Protein AF-0000000084946081 (afdb_homodimer)

Sequence (330 aa):
MIQCYYGNGKGKTTAAVGQALRMAGADKKVLFLQFLKDGDSSEIKMLKKCGIKVLYAKMPQMFIDMHDPEMIKLVSRLEDELFEQIDESYEGIVLDEILDAIALNLLNEGKVYDCLVSLKETHEVILTGRQPSHKLKPILDYSSEIKKHKHPYDKGIKARKGIEFMIQCYYGNGKGKTTAAVGQALRMAGADKKVLFLQFLKDGDSSEIKMLKKCGIKVLYAKMPQMFIDMHDPEMIKLVSRLEDELFEQIDESYEGIVLDEILDAIALNLLNEGKVYDCLVSLKETHEVILTGRQPSHKLKPILDYSSEIKKHKHPYDKGIKARKGIEF

Nearest PDB structures (foldseek):
  4hut-assembly1_B  TM=8.932E-01  e=1.436E-11  Salmonella enterica subsp. enterica serovar Typhimurium str. LT2
  1g64-assembly1_B  TM=8.951E-01  e=5.759E-10  Salmonella enterica subsp. enterica serovar Typhimurium
  1g5r-assembly1_A  TM=8.608E-01  e=3.994E-09  Salmonella enterica subsp. enterica serovar Typhimurium
  1l8q-assembly1_A  TM=3.821E-01  e=1.317E-02  Aquifex aeolicus
  6pdy-assembly1_A  TM=2.947E-01  e=1.095E-01  Thermochaetoides thermophila

InterPro domains:
  IPR003724 ATP:cob(I)alamin adenosyltransferase CobA/CobO/BtuR [PF02572] (1-165)
  IPR003724 ATP:cob(I)alamin adenosyltransferase CobA/CobO/BtuR [PIRSF015617] (1-165)
  IPR003724 ATP:cob(I)alamin adenosyltransferase CobA/CobO/BtuR [PTHR46638] (1-165)
  IPR027417 P-loop containing nucleoside triphosphate hydrolase [G3DSA:3.40.50.300] (1-165)
  IPR027417 P-loop containing nucleoside triphosphate hydrolase [SSF52540] (2-165)

pLDDT: mean 94.48, std 6.79, range [65.0, 98.94]

Organism: NCBI:txid445974

Foldseek 3Di:
DEAEEAADAPDQVVVLLVVQLVCLVVVFAEEAEAALDQQPAPCNVVCVVSVYHYDYFHQPDNDQDLVDPVSLVVSLVRRVVSVVPDDLVGQHYEYEQVQVCVVSVSYPPVVVLVVCVVNVVRHYYYYYHHDHDPSNVVVHPHYHYDYDDDDCVVVVDDDDHPPND/DEAEEAADAPDQVVVLLVVQLVCLVVVFAEEAEAALDQQPAPCNVVCVVSVYHYDYFHQPDNDQDLVDPVSLVVSLVRRVVSVVPDDLVGQHYEYEQVQVCVVSVSYPPVVVLVVCVVNVVRHYYYYYHHDHDPSNVVVHPHYHYDYDDDDCVVVVDDDDHPPND

Radius of gyration: 19.75 Å; Cα contacts (8 Å, |Δi|>4): 754; chains: 2; bounding box: 44×60×42 Å

Solvent-accessible surface area (backbone atoms only — not comparable to full-atom values): 16936 Å² total; per-residue (Å²): 58,28,36,35,30,24,36,80,17,75,46,35,68,24,18,52,46,18,43,48,38,14,22,34,43,57,70,39,47,35,38,38,37,38,46,100,39,66,73,78,43,21,34,51,65,45,40,44,72,62,67,31,48,75,48,58,39,84,55,93,54,94,69,82,54,87,84,35,68,68,52,45,52,52,51,20,51,45,50,45,56,52,59,68,60,70,56,83,89,32,44,31,40,35,35,35,32,45,34,44,38,35,73,70,65,37,35,63,58,68,63,52,49,54,51,48,64,63,40,33,77,80,25,43,34,37,38,17,27,51,56,78,49,83,81,51,55,77,71,46,38,29,32,17,38,21,38,60,77,39,48,51,59,82,75,69,52,74,87,42,84,22,73,73,50,57,28,36,35,30,26,35,80,18,75,46,34,66,24,18,52,46,17,43,48,39,14,22,36,44,54,72,38,47,36,38,38,36,38,46,100,38,66,73,77,43,22,34,52,66,43,40,44,73,63,67,31,49,75,46,58,37,86,55,93,53,94,69,81,56,85,84,36,67,67,53,44,52,51,52,20,49,44,50,46,54,51,59,67,62,70,57,84,88,32,43,31,40,36,36,36,32,44,34,45,36,35,75,72,64,36,36,63,57,68,62,51,49,56,49,47,64,62,41,35,76,80,22,43,34,38,38,16,28,52,58,76,49,84,81,52,53,77,70,46,39,29,32,18,39,23,38,58,78,40,49,52,57,81,76,69,52,73,86,42,83,23,73,74,50

Secondary structure (DSSP, 8-state):
-EEEEEESSTTHHHHHHHHHHHHHHTT--EEEEETT--S--THHHHHHHTT-EEEE---SSSS--TT-HHHHHHHHHHHHHHHTT--TT-SEEEEETHHHHHHTTSS-HHHHHHHHHHHTTTSEEEEEES---TTTGGG-SEEEEEEEEE-GGGGTPPP-TTTT-/-EEEEEESSTTHHHHHHHHHHHHHHTT--EEEEETT--S--THHHHHHHTT-EEEE---SSSS--TT-HHHHHHHHHHHHHHHTT--TT-SEEEEETHHHHHHTTSS-HHHHHHHHHHHTTTSEEEEEES---TTTGGG-SEEEEEEEEE-GGGGTPPP-TTTT-

Structure (mmCIF, N/CA/C/O backbone):
data_AF-0000000084946081-model_v1
#
loop_
_entity.id
_entity.type
_entity.pdbx_description
1 polymer 'Putative cob(I)yrinic acid a,c-diamide adenosyltransferase'
#
loop_
_atom_site.group_PDB
_atom_site.id
_atom_site.type_symbol
_atom_site.label_atom_id
_atom_site.label_alt_id
_atom_site.label_comp_id
_atom_site.label_asym_id
_atom_site.label_entity_id
_atom_site.label_seq_id
_atom_site.pdbx_PDB_ins_code
_atom_site.Cartn_x
_atom_site.Cartn_y
_atom_site.Cartn_z
_atom_site.occupancy
_atom_site.B_iso_or_equiv
_atom_site.auth_seq_id
_atom_site.auth_comp_id
_atom_site.auth_asym_id
_atom_site.auth_atom_id
_atom_site.pdbx_PDB_model_num
ATOM 1 N N . MET A 1 1 ? -14.297 8.336 7.145 1 96.5 1 MET A N 1
ATOM 2 C CA . MET A 1 1 ? -13.555 7.434 8.023 1 96.5 1 MET A CA 1
ATOM 3 C C . MET A 1 1 ? -12.055 7.688 7.918 1 96.5 1 MET A C 1
ATOM 5 O O . MET A 1 1 ? -11.586 8.305 6.961 1 96.5 1 MET A O 1
ATOM 9 N N . ILE A 1 2 ? -11.375 7.246 8.953 1 98.19 2 ILE A N 1
ATOM 10 C CA . ILE A 1 2 ? -9.938 7.465 8.984 1 98.19 2 ILE A CA 1
ATOM 11 C C . ILE A 1 2 ? -9.211 6.121 8.953 1 98.19 2 ILE A C 1
ATOM 13 O O . ILE A 1 2 ? -9.438 5.262 9.812 1 98.19 2 ILE A O 1
ATOM 17 N N . GLN A 1 3 ? -8.398 5.973 7.934 1 98.19 3 GLN A N 1
ATOM 18 C CA . GLN A 1 3 ? -7.48 4.84 7.828 1 98.19 3 GLN A CA 1
ATOM 19 C C . GLN A 1 3 ? -6.055 5.246 8.195 1 98.19 3 GLN A C 1
ATOM 21 O O . GLN A 1 3 ? -5.602 6.332 7.816 1 98.19 3 GLN A O 1
ATOM 26 N N . CYS A 1 4 ? -5.41 4.367 8.898 1 98.69 4 CYS A N 1
ATOM 27 C CA . CYS A 1 4 ? -4.043 4.676 9.297 1 9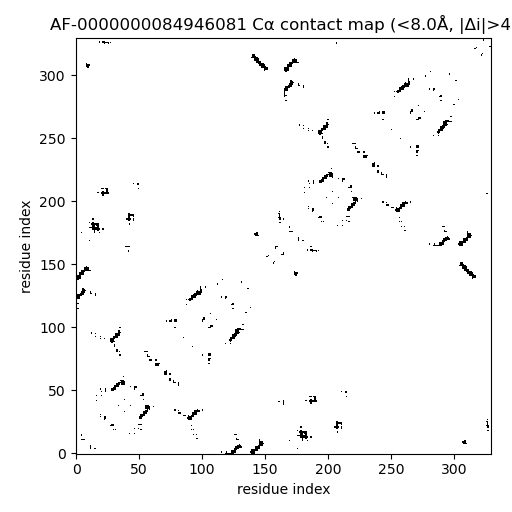8.69 4 CYS A CA 1
ATOM 28 C C . CYS A 1 4 ? -3.113 3.498 9.031 1 98.69 4 CYS A C 1
ATOM 30 O O . CYS A 1 4 ? -3.357 2.389 9.508 1 98.69 4 CYS A O 1
ATOM 32 N N . TYR A 1 5 ? -2.084 3.711 8.242 1 98.69 5 TYR A N 1
ATOM 33 C CA . TYR A 1 5 ? -0.979 2.785 8.031 1 98.69 5 TYR A CA 1
ATOM 34 C C . TYR A 1 5 ? 0.275 3.254 8.758 1 98.69 5 TYR A C 1
ATOM 36 O O . TYR A 1 5 ? 0.852 4.289 8.414 1 98.69 5 TYR A O 1
ATOM 44 N N . TYR A 1 6 ? 0.67 2.484 9.734 1 98.56 6 TYR A N 1
ATOM 45 C CA . TYR A 1 6 ? 1.777 2.945 10.562 1 98.56 6 TYR A CA 1
ATOM 46 C C . TYR A 1 6 ? 2.699 1.79 10.938 1 98.56 6 TYR A C 1
ATOM 48 O O . TYR A 1 6 ? 2.387 0.627 10.664 1 98.56 6 TYR A O 1
ATOM 56 N N . GLY A 1 7 ? 3.865 2.123 11.461 1 97.75 7 GLY A N 1
ATOM 57 C CA . GLY A 1 7 ? 4.816 1.105 11.883 1 97.75 7 GLY A CA 1
ATOM 58 C C . GLY A 1 7 ? 6.207 1.32 11.32 1 97.75 7 GLY A C 1
ATOM 59 O O . GLY A 1 7 ? 6.492 2.369 10.734 1 97.75 7 GLY A O 1
ATOM 60 N N . ASN A 1 8 ? 7.066 0.318 11.531 1 95.44 8 ASN A N 1
ATOM 61 C CA . ASN A 1 8 ? 8.469 0.439 11.133 1 95.44 8 ASN A CA 1
ATOM 62 C C . ASN A 1 8 ? 8.75 -0.327 9.844 1 95.44 8 ASN A C 1
ATOM 64 O O . ASN A 1 8 ? 9.875 -0.285 9.328 1 95.44 8 ASN A O 1
ATOM 68 N N . GLY A 1 9 ? 7.781 -0.922 9.336 1 94.06 9 GLY A N 1
ATOM 69 C CA . GLY A 1 9 ? 7.977 -1.712 8.133 1 94.06 9 GLY A CA 1
ATOM 70 C C . GLY A 1 9 ? 7.828 -0.902 6.855 1 94.06 9 GLY A C 1
ATOM 71 O O . GLY A 1 9 ? 7.227 0.175 6.867 1 94.06 9 GLY A O 1
ATOM 72 N N . LYS A 1 10 ? 8.352 -1.404 5.824 1 94.25 10 LYS A N 1
ATOM 73 C CA . LYS A 1 10 ? 8.133 -0.833 4.496 1 94.25 10 LYS A CA 1
ATOM 74 C C . LYS A 1 10 ? 6.68 -1.014 4.055 1 94.25 10 LYS A C 1
ATOM 76 O O . LYS A 1 10 ? 6.062 -2.041 4.34 1 94.25 10 LYS A O 1
ATOM 81 N N . GLY A 1 11 ? 6.086 0.02 3.396 1 96.81 11 GLY A N 1
ATOM 82 C CA . GLY A 1 11 ? 4.781 -0.196 2.791 1 96.81 11 GLY A CA 1
ATOM 83 C C . GLY A 1 11 ? 3.746 0.823 3.227 1 96.81 11 GLY A C 1
ATOM 84 O O . GLY A 1 11 ? 2.631 0.842 2.703 1 96.81 11 GLY A O 1
ATOM 85 N N . LYS A 1 12 ? 4.102 1.748 4.133 1 97.81 12 LYS A N 1
ATOM 86 C CA . LYS A 1 12 ? 3.131 2.725 4.617 1 97.81 12 LYS A CA 1
ATOM 87 C C . LYS A 1 12 ? 2.711 3.682 3.506 1 97.81 12 LYS A C 1
ATOM 89 O O . LYS A 1 12 ? 1.529 3.766 3.164 1 97.81 12 LYS A O 1
ATOM 94 N N . THR A 1 13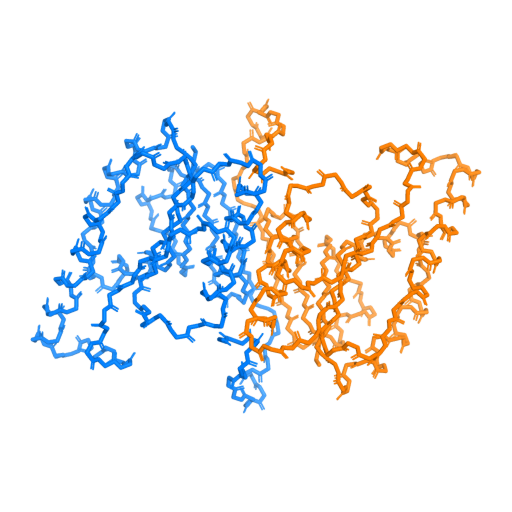 ? 3.713 4.348 2.906 1 97.75 13 THR A N 1
ATOM 95 C CA . THR A 1 13 ? 3.443 5.293 1.828 1 97.75 13 THR A CA 1
ATOM 96 C C . THR A 1 13 ? 2.818 4.582 0.631 1 97.75 13 THR A C 1
ATOM 98 O O . THR A 1 13 ? 1.838 5.066 0.06 1 97.75 13 THR A O 1
ATOM 101 N N . THR A 1 14 ? 3.309 3.4 0.326 1 98.31 14 THR A N 1
ATOM 102 C CA . THR A 1 14 ? 2.801 2.725 -0.861 1 98.31 14 THR A CA 1
ATOM 103 C C . THR A 1 14 ? 1.386 2.205 -0.623 1 98.31 14 THR A C 1
ATOM 105 O O . THR A 1 14 ? 0.569 2.164 -1.546 1 98.31 14 THR A O 1
ATOM 108 N N . ALA A 1 15 ? 1.049 1.811 0.61 1 98.62 15 ALA A N 1
ATOM 109 C CA . ALA A 1 15 ? -0.334 1.461 0.924 1 98.62 15 ALA A CA 1
ATOM 110 C C . ALA A 1 15 ? -1.264 2.65 0.707 1 98.62 15 ALA A C 1
ATOM 112 O O . ALA A 1 15 ? -2.348 2.504 0.136 1 98.62 15 ALA A O 1
ATOM 113 N N . ALA A 1 16 ? -0.827 3.832 1.123 1 98.69 16 ALA A N 1
ATOM 114 C CA . ALA A 1 16 ? -1.608 5.051 0.926 1 98.69 16 ALA A CA 1
ATOM 115 C C . ALA A 1 16 ? -1.755 5.375 -0.558 1 98.69 16 ALA A C 1
ATOM 117 O O . ALA A 1 16 ? -2.834 5.762 -1.012 1 98.69 16 ALA A O 1
ATOM 118 N N . VAL A 1 17 ? -0.649 5.188 -1.281 1 98.69 17 VAL A N 1
ATOM 119 C CA . VAL A 1 17 ? -0.659 5.406 -2.725 1 98.69 17 VAL A CA 1
ATOM 120 C C . VAL A 1 17 ? -1.661 4.461 -3.383 1 98.69 17 VAL A C 1
ATOM 122 O O . VAL A 1 17 ? -2.494 4.891 -4.184 1 98.69 17 VAL A O 1
ATOM 125 N N . GLY A 1 18 ? -1.609 3.219 -3.037 1 98.69 18 GLY A N 1
ATOM 126 C CA . GLY A 1 18 ? -2.539 2.248 -3.59 1 98.69 18 GLY A CA 1
ATOM 127 C C . GLY A 1 18 ? -3.988 2.549 -3.254 1 98.69 18 GLY A C 1
ATOM 128 O O . GLY A 1 18 ? -4.871 2.383 -4.094 1 98.69 18 GLY A O 1
ATOM 129 N N . GLN A 1 19 ? -4.23 2.971 -2.029 1 98.56 19 GLN A N 1
ATOM 130 C CA . GLN A 1 19 ? -5.586 3.328 -1.627 1 98.56 19 GLN A CA 1
ATOM 131 C C . GLN A 1 19 ? -6.09 4.535 -2.41 1 98.56 19 GLN A C 1
ATOM 133 O O . GLN A 1 19 ? -7.258 4.582 -2.809 1 98.56 19 GLN A O 1
ATOM 138 N N . ALA A 1 20 ? -5.219 5.523 -2.6 1 98.75 20 ALA A N 1
ATOM 139 C CA . ALA A 1 20 ? -5.57 6.691 -3.402 1 98.75 20 ALA A CA 1
ATOM 140 C C . ALA A 1 20 ? -5.961 6.285 -4.82 1 98.75 20 ALA A C 1
ATOM 142 O O . ALA A 1 20 ? -6.945 6.785 -5.367 1 98.75 20 ALA A O 1
ATOM 143 N N . LEU A 1 21 ? -5.227 5.367 -5.367 1 98.62 21 LEU A N 1
ATOM 144 C CA . LEU A 1 21 ? -5.5 4.895 -6.719 1 98.62 21 LEU A CA 1
ATOM 145 C C . LEU A 1 21 ? -6.848 4.184 -6.781 1 98.62 21 LEU A C 1
ATOM 147 O O . LEU A 1 21 ? -7.605 4.359 -7.738 1 98.62 21 LEU A O 1
ATOM 151 N N . ARG A 1 22 ? -7.062 3.332 -5.781 1 98.5 22 ARG A N 1
ATOM 152 C CA . ARG A 1 22 ? -8.336 2.621 -5.723 1 98.5 22 ARG A CA 1
ATOM 153 C C . ARG A 1 22 ? -9.508 3.598 -5.66 1 98.5 22 ARG A C 1
ATOM 155 O O . ARG A 1 22 ? -10.508 3.414 -6.352 1 98.5 22 ARG A O 1
ATOM 162 N N . MET A 1 23 ? -9.383 4.641 -4.883 1 98.56 23 MET A N 1
ATOM 163 C CA . MET A 1 23 ? -10.422 5.656 -4.781 1 98.56 23 MET A CA 1
ATOM 164 C C . MET A 1 23 ? -10.602 6.387 -6.109 1 98.56 23 MET A C 1
ATOM 166 O O . MET A 1 23 ? -11.727 6.566 -6.578 1 98.56 23 MET A O 1
ATOM 170 N N . ALA A 1 24 ? -9.469 6.773 -6.719 1 98.44 24 ALA A N 1
ATOM 171 C CA . ALA A 1 24 ? -9.531 7.449 -8.008 1 98.44 24 ALA A CA 1
ATOM 172 C C . ALA A 1 24 ? -10.195 6.562 -9.062 1 98.44 24 ALA A C 1
ATOM 174 O O . ALA A 1 24 ? -10.992 7.043 -9.867 1 98.44 24 ALA A O 1
ATOM 175 N N . GLY A 1 25 ? -9.875 5.277 -9.023 1 98 25 GLY A N 1
ATOM 176 C CA . GLY A 1 25 ? -10.477 4.324 -9.945 1 98 25 GLY A CA 1
ATOM 177 C C . GLY A 1 25 ? -11.969 4.164 -9.75 1 98 25 GLY A C 1
ATOM 178 O O . GLY A 1 25 ? -12.672 3.68 -10.648 1 98 25 GLY A O 1
ATOM 179 N N . ALA A 1 26 ? -12.414 4.48 -8.633 1 97.94 26 ALA A N 1
ATOM 180 C CA . ALA A 1 26 ? -13.844 4.473 -8.328 1 97.94 26 ALA A CA 1
ATOM 181 C C . ALA A 1 26 ? -14.453 5.852 -8.547 1 97.94 26 ALA A C 1
ATOM 183 O O . ALA A 1 26 ? -15.523 6.156 -8.008 1 97.94 26 ALA A O 1
ATOM 184 N N . ASP A 1 27 ? -13.688 6.719 -9.164 1 97.5 27 ASP A N 1
ATOM 185 C CA . ASP A 1 27 ? -14.125 8.031 -9.617 1 97.5 27 ASP A CA 1
ATOM 186 C C . ASP A 1 27 ? -14.242 9.008 -8.445 1 97.5 27 ASP A C 1
ATOM 188 O O . ASP A 1 27 ? -15.055 9.93 -8.484 1 97.5 27 ASP A O 1
ATOM 192 N N . LYS A 1 28 ? -13.57 8.766 -7.43 1 98 28 LYS A N 1
ATOM 193 C CA . LYS A 1 28 ? -13.484 9.719 -6.332 1 98 28 LYS A CA 1
ATOM 194 C C . LYS A 1 28 ? -12.367 10.734 -6.574 1 98 28 LYS A C 1
ATOM 196 O O . LYS A 1 28 ? -11.305 10.383 -7.086 1 98 28 LYS A O 1
ATOM 201 N N . LYS A 1 29 ? -12.656 11.953 -6.207 1 98.5 29 LYS A N 1
ATOM 202 C CA . LYS A 1 29 ? -11.602 12.961 -6.227 1 98.5 29 LYS A CA 1
ATOM 203 C C . LYS A 1 29 ? -10.68 12.82 -5.016 1 98.5 29 LYS A C 1
ATOM 205 O O . LYS A 1 29 ? -11.148 12.789 -3.875 1 98.5 29 LYS A O 1
ATOM 210 N N . VAL A 1 30 ? -9.375 12.734 -5.32 1 98.81 30 VAL A N 1
ATOM 211 C CA . VAL A 1 30 ? -8.453 12.438 -4.234 1 98.81 30 VAL A CA 1
ATOM 212 C C . VAL A 1 30 ? -7.371 13.516 -4.172 1 98.81 30 VAL A C 1
ATOM 214 O O . VAL A 1 30 ? -6.832 13.922 -5.203 1 98.81 30 VAL A O 1
ATOM 217 N N . LEU A 1 31 ? -7.121 14.07 -2.994 1 98.88 31 LEU A N 1
ATOM 218 C CA . LEU A 1 31 ? -6.027 14.977 -2.662 1 98.88 31 LEU A CA 1
ATOM 219 C C . LEU A 1 31 ? -4.957 14.25 -1.85 1 98.88 31 LEU A C 1
ATOM 221 O O . LEU A 1 31 ? -5.27 13.555 -0.881 1 98.88 31 LEU A O 1
ATOM 225 N N . PHE A 1 32 ? -3.689 14.352 -2.328 1 98.81 32 PHE A N 1
ATOM 226 C CA . PHE A 1 32 ? -2.561 13.672 -1.701 1 98.81 32 PHE A CA 1
ATOM 227 C C . PHE A 1 32 ? -1.532 14.68 -1.206 1 98.81 32 PHE A C 1
ATOM 229 O O . PHE A 1 32 ? -0.861 15.336 -2.008 1 98.81 32 PHE A O 1
ATOM 236 N N . LEU A 1 33 ? -1.406 14.82 0.16 1 98.69 33 LEU A N 1
ATOM 237 C CA . LEU A 1 33 ? -0.405 15.695 0.75 1 98.69 33 LEU A CA 1
ATOM 238 C C . LEU A 1 33 ? 0.757 14.898 1.324 1 98.69 33 LEU A C 1
ATOM 240 O O . LEU A 1 33 ? 0.546 13.953 2.09 1 98.69 33 LEU A O 1
ATOM 244 N N . GLN A 1 34 ? 1.974 15.242 0.964 1 97.5 34 GLN A N 1
ATOM 245 C CA . GLN A 1 34 ? 3.166 14.586 1.489 1 97.5 34 GLN A CA 1
ATOM 246 C C . GLN A 1 34 ? 3.902 15.492 2.475 1 97.5 34 GLN A C 1
ATOM 248 O O . GLN A 1 34 ? 4.523 16.484 2.074 1 97.5 34 GLN A O 1
ATOM 253 N N . PHE A 1 35 ? 3.885 15.055 3.707 1 96.75 35 PHE A N 1
ATOM 254 C CA . PHE A 1 35 ? 4.613 15.797 4.73 1 96.75 35 PHE A CA 1
ATOM 255 C C . PHE A 1 35 ? 6.055 15.312 4.832 1 96.75 35 PHE A C 1
ATOM 257 O O . PHE A 1 35 ? 6.34 14.141 4.566 1 96.75 35 PHE A O 1
ATOM 264 N N . LEU A 1 36 ? 6.98 16.219 5.141 1 92.81 36 LEU A N 1
ATOM 265 C CA . LEU A 1 36 ? 8.398 15.953 5.387 1 92.81 36 LEU A CA 1
ATOM 266 C C . LEU A 1 36 ? 9.07 15.383 4.141 1 92.81 36 LEU A C 1
ATOM 268 O O . LEU A 1 36 ? 10.07 14.672 4.246 1 92.81 36 LEU A O 1
ATOM 272 N N . LYS A 1 37 ? 8.438 15.477 3.002 1 88.75 37 LYS A N 1
ATOM 273 C CA . LYS A 1 37 ? 8.984 15.031 1.722 1 88.75 37 LYS A CA 1
ATOM 274 C C . LYS A 1 37 ? 9.148 16.203 0.759 1 88.75 37 LYS A C 1
ATOM 276 O O . LYS A 1 37 ? 8.641 17.297 1.011 1 88.75 37 LYS A O 1
ATOM 281 N N . ASP A 1 38 ? 9.891 15.953 -0.318 1 84.38 38 ASP A N 1
ATOM 282 C CA . ASP A 1 38 ? 10.195 17.062 -1.223 1 84.38 38 ASP A CA 1
ATOM 283 C C . ASP A 1 38 ? 9.594 16.812 -2.605 1 84.38 38 ASP A C 1
ATOM 285 O O . ASP A 1 38 ? 9.922 17.531 -3.561 1 84.38 38 ASP A O 1
ATOM 289 N N . GLY A 1 39 ? 8.852 15.82 -2.732 1 84.5 39 GLY A N 1
ATOM 290 C CA . GLY A 1 39 ? 8.172 15.602 -4 1 84.5 39 GLY A CA 1
ATOM 291 C C . GLY A 1 39 ? 9.016 14.859 -5.016 1 84.5 39 GLY A C 1
ATOM 292 O O . GLY A 1 39 ? 8.711 14.867 -6.207 1 84.5 39 GLY A O 1
ATOM 293 N N . ASP A 1 40 ? 10.023 14.117 -4.59 1 86.38 40 ASP A N 1
ATOM 294 C CA . ASP A 1 40 ? 10.945 13.492 -5.531 1 86.38 40 ASP A CA 1
ATOM 295 C C . ASP A 1 40 ? 10.641 12.008 -5.699 1 86.38 40 ASP A C 1
ATOM 297 O O . ASP A 1 40 ? 11.273 11.32 -6.5 1 86.38 40 ASP A O 1
ATOM 301 N N . SER A 1 41 ? 9.648 11.586 -5.113 1 91.94 41 SER A N 1
ATOM 302 C CA . SER A 1 41 ? 9.344 10.164 -5.199 1 91.94 41 SER A CA 1
ATOM 303 C C . SER A 1 41 ? 8.75 9.805 -6.559 1 91.94 41 SER A C 1
ATOM 305 O O . SER A 1 41 ? 8 10.586 -7.145 1 91.94 41 SER A O 1
ATOM 307 N N . SER A 1 42 ? 9.016 8.609 -7.059 1 95.44 42 SER A N 1
ATOM 308 C CA . SER A 1 42 ? 8.727 8.18 -8.422 1 95.44 42 SER A CA 1
ATOM 309 C C . SER A 1 42 ? 7.227 8.023 -8.641 1 95.44 42 SER A C 1
ATOM 311 O O . SER A 1 42 ? 6.738 8.148 -9.766 1 95.44 42 SER A O 1
ATOM 313 N N . GLU A 1 43 ? 6.484 7.797 -7.523 1 96.5 43 GLU A N 1
ATOM 314 C CA . GLU A 1 43 ? 5.059 7.52 -7.684 1 96.5 43 GLU A CA 1
ATOM 315 C C . GLU A 1 43 ? 4.281 8.789 -8 1 96.5 43 GLU A C 1
ATOM 317 O O . GLU A 1 43 ? 3.143 8.727 -8.469 1 96.5 43 GLU A O 1
ATOM 322 N N . ILE A 1 44 ? 4.863 9.984 -7.816 1 96.5 44 ILE A N 1
ATOM 323 C CA . ILE A 1 44 ? 4.145 11.25 -7.883 1 96.5 44 ILE A CA 1
ATOM 324 C C . ILE A 1 44 ? 3.648 11.492 -9.305 1 96.5 44 ILE A C 1
ATOM 326 O O . ILE A 1 44 ? 2.482 11.836 -9.516 1 96.5 44 ILE A O 1
ATOM 330 N N . LYS A 1 45 ? 4.523 11.289 -10.258 1 96.44 45 LYS A N 1
ATOM 331 C CA . LYS A 1 45 ? 4.125 11.516 -11.641 1 96.44 45 LYS A CA 1
ATOM 332 C C . LYS A 1 45 ? 2.971 10.609 -12.039 1 96.44 45 LYS A C 1
ATOM 334 O O . LYS A 1 45 ? 2.084 11.016 -12.797 1 96.44 45 LYS A O 1
ATOM 339 N N . MET A 1 46 ? 2.932 9.391 -11.547 1 97.88 46 MET A N 1
ATOM 340 C CA . MET A 1 46 ? 1.872 8.438 -11.867 1 97.88 46 MET A CA 1
ATOM 341 C C . MET A 1 46 ? 0.569 8.82 -11.172 1 97.88 46 MET A C 1
ATOM 343 O O . MET A 1 46 ? -0.51 8.695 -11.758 1 97.88 46 MET A O 1
ATOM 347 N N . LEU A 1 47 ? 0.698 9.281 -9.906 1 98.38 47 LEU A N 1
ATOM 348 C CA . LEU A 1 47 ? -0.481 9.773 -9.203 1 98.38 47 LEU A CA 1
ATOM 349 C C . LEU A 1 47 ? -1.142 10.906 -9.984 1 98.38 47 LEU A C 1
ATOM 351 O O . LEU A 1 47 ? -2.357 10.898 -10.188 1 98.38 47 LEU A O 1
ATOM 355 N N . LYS A 1 48 ? -0.348 11.805 -10.461 1 97.88 48 LYS A N 1
ATOM 356 C CA . LYS A 1 48 ? -0.856 12.938 -11.227 1 97.88 48 LYS A CA 1
ATOM 357 C C . LYS A 1 48 ? -1.507 12.477 -12.523 1 97.88 48 LYS A C 1
ATOM 359 O O . LYS A 1 48 ? -2.557 12.992 -12.922 1 97.88 48 LYS A O 1
ATOM 364 N N . LYS A 1 49 ? -0.916 11.508 -13.141 1 97.56 49 LYS A N 1
ATOM 365 C CA . LYS A 1 49 ? -1.469 10.922 -14.359 1 97.56 49 LYS A CA 1
ATOM 366 C C . LYS A 1 49 ? -2.863 10.359 -14.117 1 97.56 49 LYS A C 1
ATOM 368 O O . LYS A 1 49 ? -3.717 10.383 -15.008 1 97.56 49 LYS A O 1
ATOM 373 N N . CYS A 1 50 ? -3.105 9.914 -12.938 1 98.06 50 CYS A N 1
ATOM 374 C CA . CYS A 1 50 ? -4.375 9.297 -12.578 1 98.06 50 CYS A CA 1
ATOM 375 C C . CYS A 1 50 ? -5.363 10.336 -12.055 1 98.06 50 CYS A C 1
ATOM 377 O O . CYS A 1 50 ? -6.43 9.984 -11.547 1 98.06 50 CYS A O 1
ATOM 379 N N . GLY A 1 51 ? -4.973 11.586 -12.125 1 97.81 51 GLY A N 1
ATOM 380 C CA . GLY A 1 51 ? -5.883 12.656 -11.758 1 97.81 51 GLY A CA 1
ATOM 381 C C . GLY A 1 51 ? -5.852 12.984 -10.273 1 97.81 51 GLY A C 1
ATOM 382 O O . GLY A 1 51 ? -6.738 13.68 -9.766 1 97.81 51 GLY A O 1
ATOM 383 N N . ILE A 1 52 ? -4.902 12.484 -9.586 1 98.62 52 ILE A N 1
ATOM 384 C CA . ILE A 1 52 ? -4.758 12.758 -8.164 1 98.62 52 ILE A CA 1
ATOM 385 C C . ILE A 1 52 ? -3.891 14 -7.965 1 98.62 52 ILE A C 1
ATOM 387 O O . ILE A 1 52 ? -2.777 14.078 -8.492 1 98.62 52 ILE A O 1
ATOM 391 N N . LYS A 1 53 ? -4.41 14.969 -7.266 1 98.62 53 LYS A N 1
ATOM 392 C CA . LYS A 1 53 ? -3.623 16.156 -6.949 1 98.62 53 LYS A CA 1
ATOM 393 C C . LYS A 1 53 ? -2.637 15.875 -5.82 1 98.62 53 LYS A C 1
ATOM 395 O O . LYS A 1 53 ? -3.025 15.383 -4.758 1 98.62 53 LYS A O 1
ATOM 400 N N . VAL A 1 54 ? -1.387 16.141 -6.102 1 98.44 54 VAL A N 1
ATOM 401 C CA . VAL A 1 54 ? -0.346 15.906 -5.105 1 98.44 54 VAL A CA 1
ATOM 402 C C . VAL A 1 54 ? 0.271 17.234 -4.676 1 98.44 54 VAL A C 1
ATOM 404 O O . VAL A 1 54 ? 0.662 18.047 -5.52 1 98.44 54 VAL A O 1
ATOM 407 N N . LEU A 1 55 ? 0.284 17.469 -3.344 1 97.94 55 LEU A N 1
ATOM 408 C CA . LEU A 1 55 ? 0.88 18.672 -2.773 1 97.94 55 LEU A CA 1
ATOM 409 C C . LEU A 1 55 ? 2.023 18.312 -1.829 1 97.94 55 LEU A C 1
ATOM 411 O O . LEU A 1 55 ? 1.954 17.312 -1.112 1 97.94 55 LEU A O 1
ATOM 415 N N . TYR A 1 56 ? 3.041 19.031 -1.794 1 95.69 56 TYR A N 1
ATOM 416 C CA . TYR A 1 56 ? 4.188 18.922 -0.899 1 95.69 56 TYR A CA 1
ATOM 417 C C . TYR A 1 56 ? 4.852 20.281 -0.711 1 95.69 56 TYR A C 1
ATOM 419 O O . TYR A 1 56 ? 4.625 21.203 -1.498 1 95.69 56 TYR A O 1
ATOM 427 N N . ALA A 1 57 ? 5.551 20.344 0.403 1 92.69 57 ALA A N 1
ATOM 428 C CA . ALA A 1 57 ? 6.305 21.578 0.63 1 92.69 57 ALA A CA 1
ATOM 429 C C . ALA A 1 57 ? 7.727 21.453 0.085 1 92.69 57 ALA A C 1
ATOM 431 O O . ALA A 1 57 ? 8.328 20.375 0.13 1 92.69 57 ALA A O 1
ATOM 432 N N . LYS A 1 58 ? 8.234 22.516 -0.446 1 85.06 58 LYS A N 1
ATOM 433 C CA . LYS A 1 58 ? 9.648 22.531 -0.83 1 85.06 58 LYS A CA 1
ATOM 434 C C . LYS A 1 58 ? 10.547 22.609 0.398 1 85.06 58 LYS A C 1
ATOM 436 O O . LYS A 1 58 ? 10.68 23.656 1.019 1 85.06 58 LYS A O 1
ATOM 441 N N . MET A 1 59 ? 11.086 21.484 0.687 1 83.38 59 MET A N 1
ATOM 442 C CA . MET A 1 59 ? 11.93 21.422 1.88 1 83.38 59 MET A CA 1
ATOM 443 C C . MET A 1 59 ? 13.281 22.078 1.628 1 83.38 59 MET A C 1
ATOM 445 O O . MET A 1 59 ? 13.852 21.953 0.541 1 83.38 59 MET A O 1
ATOM 449 N N . PRO A 1 60 ? 13.688 22.938 2.578 1 77 60 PRO A N 1
ATOM 450 C CA . PRO A 1 60 ? 14.969 23.625 2.41 1 77 60 PRO A CA 1
ATOM 451 C C . PRO A 1 60 ? 16.141 22.656 2.266 1 77 60 PRO A C 1
ATOM 453 O O . PRO A 1 60 ? 17.125 22.953 1.585 1 77 60 PRO A O 1
ATOM 456 N N . GLN A 1 61 ? 16.094 21.609 3.008 1 72.12 61 GLN A N 1
ATOM 457 C CA . GLN A 1 61 ? 17.094 20.562 2.955 1 72.12 61 GLN A CA 1
ATOM 458 C C . GLN A 1 61 ? 16.469 19.188 3.115 1 72.12 61 GLN A C 1
ATOM 460 O O . GLN A 1 61 ? 15.305 19.062 3.496 1 72.12 61 GLN A O 1
ATOM 465 N N . MET A 1 62 ? 17.312 18.266 2.734 1 65.19 62 MET A N 1
ATOM 466 C CA . MET A 1 62 ? 16.812 16.891 2.779 1 65.19 62 MET A CA 1
ATOM 467 C C . MET A 1 62 ? 16.609 16.438 4.219 1 65.19 62 MET A C 1
ATOM 469 O O . MET A 1 62 ? 15.633 15.734 4.516 1 65.19 62 MET A O 1
ATOM 473 N N . PHE A 1 63 ? 17.609 16.938 5.016 1 69.06 63 PHE A N 1
ATOM 474 C CA . PHE A 1 63 ? 17.547 16.562 6.422 1 69.06 63 PHE A CA 1
ATOM 475 C C . PHE A 1 63 ? 17.281 17.781 7.293 1 69.06 63 PHE A C 1
ATOM 477 O O . PHE A 1 63 ? 17.922 18.812 7.137 1 69.06 63 PHE A O 1
ATOM 484 N N . ILE A 1 64 ? 16.234 17.562 8.102 1 76.81 64 ILE A N 1
ATOM 485 C CA . ILE A 1 64 ? 15.883 18.625 9.039 1 76.81 64 ILE A CA 1
ATOM 486 C C . ILE A 1 64 ? 16.75 18.516 10.289 1 76.81 64 ILE A C 1
ATOM 488 O O . ILE A 1 64 ? 16.719 17.5 10.984 1 76.81 64 ILE A O 1
ATOM 492 N N . ASP A 1 65 ? 17.578 19.531 10.508 1 83.25 65 ASP A N 1
ATOM 493 C CA . ASP A 1 65 ? 18.328 19.609 11.758 1 83.25 65 ASP A CA 1
ATOM 494 C C . ASP A 1 65 ? 17.422 20.062 12.906 1 83.25 65 ASP A C 1
ATOM 496 O O . ASP A 1 65 ? 17.156 21.25 13.062 1 83.25 65 ASP A O 1
ATOM 500 N N . MET A 1 66 ? 17.078 19.109 13.766 1 86 66 MET A N 1
ATOM 501 C CA . MET A 1 66 ? 16.109 19.375 14.836 1 86 66 MET A CA 1
ATOM 502 C C . MET A 1 66 ? 16.781 20.125 15.984 1 86 66 MET A C 1
ATOM 504 O O . MET A 1 66 ? 16.109 20.5 16.953 1 86 66 MET A O 1
ATOM 508 N N . HIS A 1 67 ? 18.047 20.391 15.836 1 90 67 HIS A N 1
ATOM 509 C CA . HIS A 1 67 ? 18.75 21.172 16.844 1 90 67 HIS A CA 1
ATOM 510 C C . HIS A 1 67 ? 18.906 22.625 16.406 1 90 67 HIS A C 1
ATOM 512 O O . HIS A 1 67 ? 19.438 23.453 17.156 1 90 67 HIS A O 1
ATOM 518 N N . ASP A 1 68 ? 18.484 22.953 15.289 1 91.38 68 ASP A N 1
ATOM 519 C CA . ASP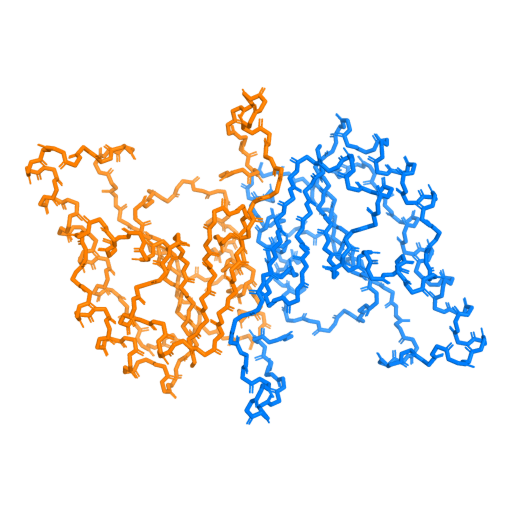 A 1 68 ? 18.5 24.312 14.758 1 91.38 68 ASP A CA 1
ATOM 520 C C . ASP A 1 68 ? 17.125 24.953 14.859 1 91.38 68 ASP A C 1
ATOM 522 O O . ASP A 1 68 ? 16.25 24.688 14.031 1 91.38 68 ASP A O 1
ATOM 526 N N . PRO A 1 69 ? 16.969 25.844 15.805 1 92.56 69 PRO A N 1
ATOM 527 C CA . PRO A 1 69 ? 15.648 26.422 16.047 1 92.56 69 PRO A CA 1
ATOM 528 C C . PRO A 1 69 ? 15.109 27.156 14.82 1 92.56 69 PRO A C 1
ATOM 530 O O . PRO A 1 69 ? 13.891 27.172 14.586 1 92.56 69 PRO A O 1
ATOM 533 N N . GLU A 1 70 ? 15.984 27.766 14.094 1 92.38 70 GLU A N 1
ATOM 534 C CA . GLU A 1 70 ? 15.539 28.484 12.898 1 92.38 70 GLU A CA 1
ATOM 535 C C . GLU A 1 70 ? 15.023 27.531 11.836 1 92.38 70 GLU A C 1
ATOM 537 O O . GLU A 1 70 ? 14.016 27.812 11.18 1 92.38 70 GLU A O 1
ATOM 542 N N . MET A 1 71 ? 15.703 26.469 11.75 1 91.06 71 MET A N 1
ATOM 543 C CA . MET A 1 71 ? 15.273 25.438 10.805 1 91.06 71 MET A CA 1
ATOM 544 C C . MET A 1 71 ? 13.938 24.828 11.234 1 91.06 71 MET A C 1
ATOM 546 O O . MET A 1 71 ? 13.039 24.656 10.406 1 91.06 71 MET A O 1
ATOM 550 N N . ILE A 1 72 ? 13.805 24.562 12.453 1 93.5 72 ILE A N 1
ATOM 551 C CA . ILE A 1 72 ? 12.57 23.984 12.992 1 93.5 72 ILE A CA 1
ATOM 552 C C . ILE A 1 72 ? 11.406 24.938 12.711 1 93.5 72 ILE A C 1
ATOM 554 O O . ILE A 1 72 ? 10.352 24.5 12.234 1 93.5 72 ILE A O 1
ATOM 558 N N . LYS A 1 73 ? 11.648 26.156 12.969 1 94.38 73 LYS A N 1
ATOM 559 C CA . LYS A 1 73 ? 10.609 27.156 12.75 1 94.38 73 LYS A CA 1
ATOM 560 C C . LYS A 1 73 ? 10.219 27.219 11.273 1 94.38 73 LYS A C 1
ATOM 562 O O . LYS A 1 73 ? 9.023 27.25 10.953 1 94.38 73 LYS A O 1
ATOM 567 N N . LEU A 1 74 ? 11.211 27.219 10.469 1 94.06 74 LEU A N 1
ATOM 568 C CA . LEU A 1 74 ? 10.969 27.297 9.031 1 94.06 74 LEU A CA 1
ATOM 569 C C . LEU A 1 74 ? 10.18 26.078 8.547 1 94.06 74 LEU A C 1
ATOM 571 O O . LEU A 1 74 ? 9.156 26.234 7.875 1 94.06 74 LEU A O 1
ATOM 575 N N . VAL A 1 75 ? 10.586 24.922 8.883 1 94.44 75 VAL A N 1
ATOM 576 C CA . VAL A 1 75 ? 9.953 23.688 8.422 1 94.44 75 VAL A CA 1
ATOM 577 C C . VAL A 1 75 ? 8.555 23.578 9.016 1 94.44 75 VAL A C 1
ATOM 579 O O . VAL A 1 75 ? 7.613 23.156 8.328 1 94.44 75 VAL A O 1
ATOM 582 N N . SER A 1 76 ? 8.406 23.969 10.242 1 96.19 76 SER A N 1
ATOM 583 C CA . SER A 1 76 ? 7.086 23.984 10.859 1 96.19 76 SER A CA 1
ATOM 584 C C . SER A 1 76 ? 6.113 24.859 10.086 1 96.19 76 SER A C 1
ATOM 586 O O . SER A 1 76 ? 4.965 24.469 9.852 1 96.19 76 SER A O 1
ATOM 588 N N . ARG A 1 77 ? 6.598 26 9.734 1 96 77 ARG A N 1
ATOM 589 C CA . ARG A 1 77 ? 5.77 26.922 8.953 1 96 77 ARG A CA 1
ATOM 590 C C . ARG A 1 77 ? 5.371 26.297 7.621 1 96 77 ARG A C 1
ATOM 592 O O . ARG A 1 77 ? 4.211 26.375 7.215 1 96 77 ARG A O 1
ATOM 599 N N . LEU A 1 78 ? 6.301 25.719 6.969 1 95.38 78 LEU A N 1
ATOM 600 C CA . LEU A 1 78 ? 6.051 25.078 5.68 1 95.38 78 LEU A CA 1
ATOM 601 C C . LEU A 1 78 ? 5.027 23.969 5.82 1 95.38 78 LEU A C 1
ATOM 603 O O . LEU A 1 78 ? 4.109 23.859 5.008 1 95.38 78 LEU A O 1
ATOM 607 N N . GLU A 1 79 ? 5.156 23.141 6.852 1 96.44 79 GLU A N 1
ATOM 608 C CA . GLU A 1 79 ? 4.23 22.031 7.09 1 96.44 79 GLU A CA 1
ATOM 609 C C . GLU A 1 79 ? 2.844 22.547 7.461 1 96.44 79 GLU A C 1
ATOM 611 O O . GLU A 1 79 ? 1.833 21.953 7.059 1 96.44 79 GLU A O 1
ATOM 616 N N . ASP A 1 80 ? 2.822 23.625 8.219 1 97.69 80 ASP A N 1
ATOM 617 C CA . ASP A 1 80 ? 1.549 24.25 8.562 1 97.69 80 ASP A CA 1
ATOM 618 C C . ASP A 1 80 ? 0.835 24.766 7.312 1 97.69 80 ASP A C 1
ATOM 620 O O . ASP A 1 80 ? -0.369 24.547 7.148 1 97.69 80 ASP A O 1
ATOM 624 N N . GLU A 1 81 ? 1.579 25.422 6.484 1 97.62 81 GLU A N 1
ATOM 625 C CA . GLU A 1 81 ? 1.021 25.938 5.238 1 97.62 81 GLU A CA 1
ATOM 626 C C . GLU A 1 81 ? 0.503 24.812 4.352 1 97.62 81 GLU A C 1
ATOM 628 O O . GLU A 1 81 ? -0.557 24.938 3.736 1 97.62 81 GLU A O 1
ATOM 633 N N . LEU A 1 82 ? 1.23 23.781 4.293 1 97.94 82 LEU A N 1
ATOM 634 C CA . LEU A 1 82 ? 0.804 22.609 3.535 1 97.94 82 LEU A CA 1
ATOM 635 C C . LEU A 1 82 ? -0.49 22.031 4.102 1 97.94 82 LEU A C 1
ATOM 637 O O . LEU A 1 82 ? -1.434 21.766 3.357 1 97.94 82 LEU A O 1
ATOM 641 N N . PHE A 1 83 ? -0.514 21.906 5.406 1 98.62 83 PHE A N 1
ATOM 642 C CA . PHE A 1 83 ? -1.68 21.359 6.09 1 98.62 83 PHE A CA 1
ATOM 643 C C . PHE A 1 83 ? -2.914 22.203 5.812 1 98.62 83 PHE A C 1
ATOM 645 O O . PHE A 1 83 ? -4.012 21.672 5.637 1 98.62 83 PHE A O 1
ATOM 652 N N . GLU A 1 84 ? -2.74 23.422 5.703 1 98.12 84 GLU A N 1
ATOM 653 C CA . GLU A 1 84 ? -3.838 24.375 5.496 1 98.12 84 GLU A CA 1
ATOM 654 C C . GLU A 1 84 ? -4.379 24.281 4.074 1 98.12 84 GLU A C 1
ATOM 656 O O . GLU A 1 84 ? -5.43 24.844 3.768 1 98.12 84 GLU A O 1
ATOM 661 N N . GLN A 1 85 ? -3.725 23.547 3.262 1 98.31 85 GLN A N 1
ATOM 662 C CA . GLN A 1 85 ? -4.164 23.406 1.878 1 98.31 85 GLN A CA 1
ATOM 663 C C . GLN A 1 85 ? -5.184 22.266 1.737 1 98.31 85 GLN A C 1
ATOM 665 O O . GLN A 1 85 ? -5.695 22.031 0.645 1 98.31 85 GLN A O 1
ATOM 670 N N . ILE A 1 86 ? -5.457 21.562 2.814 1 98.5 86 ILE A N 1
ATOM 671 C CA . ILE A 1 86 ? -6.508 20.547 2.781 1 98.5 86 ILE A CA 1
ATOM 672 C C . ILE A 1 86 ? -7.793 21.156 2.229 1 98.5 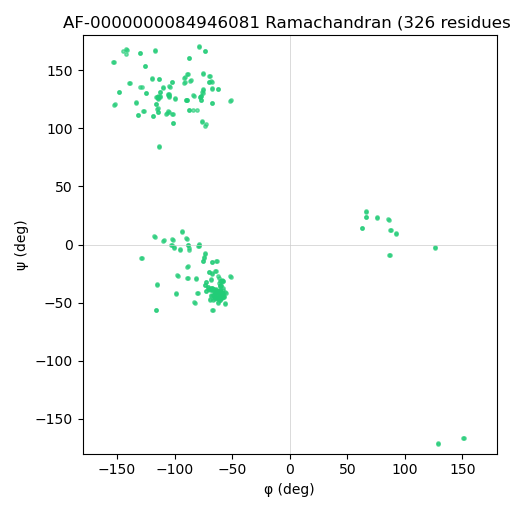86 ILE A C 1
ATOM 674 O O . ILE A 1 86 ? -8.234 22.219 2.691 1 98.5 86 ILE A O 1
ATOM 678 N N . ASP A 1 87 ? -8.281 20.578 1.224 1 98 87 ASP A N 1
ATOM 679 C CA . ASP A 1 87 ? -9.461 21.016 0.48 1 98 87 ASP A CA 1
ATOM 680 C C . ASP A 1 87 ? -10.602 20 0.603 1 98 87 ASP A C 1
ATOM 682 O O . ASP A 1 87 ? -10.5 18.891 0.1 1 98 87 ASP A O 1
ATOM 686 N N . GLU A 1 88 ? -11.688 20.359 1.159 1 97.19 88 GLU A N 1
ATOM 687 C CA . GLU A 1 88 ? -12.789 19.453 1.495 1 97.19 88 GLU A CA 1
ATOM 688 C C . GLU A 1 88 ? -13.633 19.141 0.267 1 97.19 88 GLU A C 1
ATOM 690 O O . GLU A 1 88 ? -14.57 18.344 0.344 1 97.19 88 GLU A O 1
ATOM 695 N N . SER A 1 89 ? -13.281 19.734 -0.86 1 98.06 89 SER A N 1
ATOM 696 C CA . SER A 1 89 ? -13.977 19.359 -2.088 1 98.06 89 SER A CA 1
ATOM 697 C C . SER A 1 89 ? -13.523 18 -2.586 1 98.06 89 SER A C 1
ATOM 699 O O . SER A 1 89 ? -14.164 17.406 -3.465 1 98.06 89 SER A O 1
ATOM 701 N N . TYR A 1 90 ? -12.492 17.484 -2.029 1 98.5 90 TYR A N 1
ATOM 702 C CA . TYR A 1 90 ? -12.008 16.156 -2.354 1 98.5 90 TYR A CA 1
ATOM 703 C C . TYR A 1 90 ? -12.625 15.109 -1.432 1 98.5 90 TYR A C 1
ATOM 705 O O . TYR A 1 90 ? -12.703 15.312 -0.218 1 98.5 90 TYR A O 1
ATOM 713 N N . GLU A 1 91 ? -12.992 13.984 -1.984 1 98.25 91 GLU A N 1
ATOM 714 C CA . GLU A 1 91 ? -13.625 12.914 -1.222 1 98.25 91 GLU A CA 1
ATOM 715 C C . GLU A 1 91 ? -12.602 12.102 -0.448 1 98.25 91 GLU A C 1
ATOM 717 O O . GLU A 1 91 ? -12.891 11.594 0.638 1 98.25 91 GLU A O 1
ATOM 722 N N . GLY A 1 92 ? -11.5 11.828 -1.088 1 98.62 92 GLY A N 1
ATOM 723 C CA . GLY A 1 92 ? -10.367 11.164 -0.451 1 98.62 92 GLY A CA 1
ATOM 724 C C . GLY A 1 92 ? -9.219 12.109 -0.162 1 98.62 92 GLY A C 1
ATOM 725 O O . GLY A 1 92 ? -8.805 12.883 -1.032 1 98.62 92 GLY A O 1
ATOM 726 N N . ILE A 1 93 ? -8.742 12.109 1.057 1 98.88 93 ILE A N 1
ATOM 727 C CA . ILE A 1 93 ? -7.629 12.961 1.471 1 98.88 93 ILE A CA 1
ATOM 728 C C . ILE A 1 93 ? -6.539 12.117 2.119 1 98.88 93 ILE A C 1
ATOM 730 O O . ILE A 1 93 ? -6.766 11.492 3.158 1 98.88 93 ILE A O 1
ATOM 734 N N . VAL A 1 94 ? -5.387 12.062 1.48 1 98.94 94 VAL A N 1
ATOM 735 C CA . VAL A 1 94 ? -4.242 11.32 2.01 1 98.94 94 VAL A CA 1
ATOM 736 C C . VAL A 1 94 ? -3.271 12.289 2.68 1 98.94 94 VAL A C 1
ATOM 738 O O . VAL A 1 94 ? -2.848 13.273 2.074 1 98.94 94 VAL A O 1
ATOM 741 N N . LEU A 1 95 ? -2.951 12.023 3.908 1 98.88 95 LEU A N 1
ATOM 742 C CA . LEU A 1 95 ? -1.96 12.766 4.676 1 98.88 95 LEU A CA 1
ATOM 743 C C . LEU A 1 95 ? -0.746 11.898 4.984 1 98.88 95 LEU A C 1
ATOM 745 O O . LEU A 1 95 ? -0.656 11.312 6.062 1 98.88 95 LEU A O 1
ATOM 749 N N . ASP A 1 96 ? 0.138 11.859 4.02 1 98.56 96 ASP A N 1
ATOM 750 C CA . ASP A 1 96 ? 1.303 10.977 4.082 1 98.56 96 ASP A CA 1
ATOM 751 C C . ASP A 1 96 ? 2.369 11.547 5.016 1 98.56 96 ASP A C 1
ATOM 753 O O . ASP A 1 96 ? 2.803 12.688 4.852 1 98.56 96 ASP A O 1
ATOM 757 N N . GLU A 1 97 ? 2.85 10.781 5.984 1 97.88 97 GLU A N 1
ATOM 758 C CA . GLU A 1 97 ? 3.873 11.055 6.988 1 97.88 97 GLU A CA 1
ATOM 759 C C . GLU A 1 97 ? 3.414 12.141 7.961 1 97.88 97 GLU A C 1
ATOM 761 O O . GLU A 1 97 ? 4.238 12.797 8.602 1 97.88 97 GLU A O 1
ATOM 766 N N . ILE A 1 98 ? 2.121 12.312 8.102 1 98.75 98 ILE A N 1
ATOM 767 C CA . ILE A 1 98 ? 1.598 13.344 9 1 98.75 98 ILE A CA 1
ATOM 768 C C . ILE A 1 98 ? 1.898 12.961 10.453 1 98.75 98 ILE A C 1
ATOM 770 O O . ILE A 1 98 ? 2.145 13.836 11.289 1 98.75 98 ILE A O 1
ATOM 774 N N . LEU A 1 99 ? 1.957 11.641 10.727 1 98.75 99 LEU A N 1
ATOM 775 C CA . LEU A 1 99 ? 2.232 11.203 12.094 1 98.75 99 LEU A CA 1
ATOM 776 C C . LEU A 1 99 ? 3.635 11.609 12.523 1 98.75 99 LEU A C 1
ATOM 778 O O . LEU A 1 99 ? 3.844 12.016 13.672 1 98.75 99 LEU A O 1
ATOM 782 N N . ASP A 1 100 ? 4.527 11.516 11.602 1 97.5 100 ASP A N 1
ATOM 783 C CA . ASP A 1 100 ? 5.898 11.906 11.906 1 97.5 100 ASP A CA 1
ATOM 784 C C . ASP A 1 100 ? 6.02 13.422 12.078 1 97.5 100 ASP A C 1
ATOM 786 O O . ASP A 1 100 ? 6.766 13.891 12.938 1 97.5 100 ASP A O 1
ATOM 790 N N . ALA A 1 101 ? 5.324 14.141 11.297 1 97.31 101 ALA A N 1
ATOM 791 C CA . ALA A 1 101 ? 5.32 15.594 11.438 1 97.31 101 ALA A CA 1
ATOM 792 C C . ALA A 1 101 ? 4.812 16.016 12.812 1 97.31 101 ALA A C 1
ATOM 794 O O . ALA A 1 101 ? 5.352 16.938 13.43 1 97.31 101 ALA A O 1
ATOM 795 N N . ILE A 1 102 ? 3.814 15.344 13.312 1 98.25 102 ILE A N 1
ATOM 796 C CA . ILE A 1 102 ? 3.262 15.594 14.641 1 98.25 102 ILE A CA 1
ATOM 797 C C . ILE A 1 102 ? 4.27 15.172 15.711 1 98.25 102 ILE A C 1
ATOM 799 O O . ILE A 1 102 ? 4.543 15.93 16.641 1 98.25 102 ILE A O 1
ATOM 803 N N . ALA A 1 103 ? 4.848 13.969 15.57 1 97.25 103 ALA A N 1
ATOM 804 C CA . ALA A 1 103 ? 5.77 13.406 16.547 1 97.25 103 ALA A CA 1
ATOM 805 C C . ALA A 1 103 ? 6.996 14.297 16.719 1 97.25 103 ALA A C 1
ATOM 807 O O . ALA A 1 103 ? 7.551 14.398 17.812 1 97.25 103 ALA A O 1
ATOM 808 N N . LEU A 1 104 ? 7.387 14.984 15.664 1 95.44 104 LEU A N 1
ATOM 809 C CA . LEU A 1 104 ? 8.555 15.852 15.68 1 95.44 104 LEU A CA 1
ATOM 810 C C . LEU A 1 104 ? 8.18 17.266 16.141 1 95.44 104 LEU A C 1
ATOM 812 O O . LEU A 1 104 ? 9.016 18.172 16.109 1 95.44 104 LEU A O 1
ATOM 816 N N . ASN A 1 105 ? 6.926 17.453 16.422 1 95.69 105 ASN A N 1
ATOM 817 C CA . ASN A 1 105 ? 6.383 18.734 16.875 1 95.69 105 ASN A CA 1
ATOM 818 C C . ASN A 1 105 ? 6.473 19.797 15.797 1 95.69 105 ASN A C 1
ATOM 820 O O . ASN A 1 105 ? 6.664 20.984 16.094 1 95.69 105 ASN A O 1
ATOM 824 N N . LEU A 1 106 ? 6.434 19.344 14.578 1 96.19 106 LEU A N 1
ATOM 825 C CA . LEU A 1 106 ? 6.449 20.281 13.461 1 96.19 106 LEU A CA 1
ATOM 826 C C . LEU A 1 106 ? 5.035 20.703 13.086 1 96.19 106 LEU A C 1
ATOM 828 O O . LEU A 1 106 ? 4.844 21.703 12.398 1 96.19 106 LEU A O 1
ATOM 832 N N . LEU A 1 107 ? 4.055 19.938 13.492 1 97.56 107 LEU A N 1
ATOM 833 C CA . LEU A 1 107 ? 2.631 20.234 13.367 1 97.56 107 LEU A CA 1
ATOM 834 C C . LEU A 1 107 ? 1.925 20.078 14.711 1 97.56 107 LEU A C 1
ATOM 836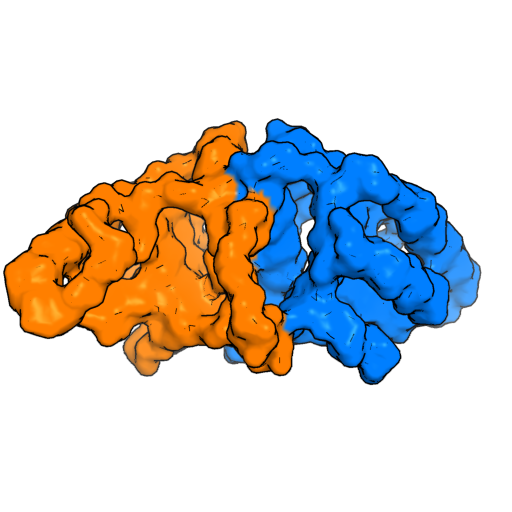 O O . LEU A 1 107 ? 2.191 19.141 15.445 1 97.56 107 LEU A O 1
ATOM 840 N N . ASN A 1 108 ? 1.092 21.031 14.992 1 97.88 108 ASN A N 1
ATOM 841 C CA . ASN A 1 108 ? 0.332 20.984 16.234 1 97.88 108 ASN A CA 1
ATOM 842 C C . ASN A 1 108 ? -0.672 19.828 16.219 1 97.88 108 ASN A C 1
ATOM 844 O O . ASN A 1 108 ? -1.569 19.797 15.375 1 97.88 108 ASN A O 1
ATOM 848 N N . GLU A 1 109 ? -0.562 18.938 17.172 1 98.44 109 GLU A N 1
ATOM 849 C CA . GLU A 1 109 ? -1.406 17.75 17.203 1 98.44 109 GLU A CA 1
ATOM 850 C C . GLU A 1 109 ? -2.875 18.109 17.391 1 98.44 109 GLU A C 1
ATOM 852 O O . GLU A 1 109 ? -3.76 17.5 16.797 1 98.44 109 GLU A O 1
ATOM 857 N N . GLY A 1 110 ? -3.117 19.062 18.266 1 98.44 110 GLY A N 1
ATOM 858 C CA . GLY A 1 110 ? -4.488 19.469 18.5 1 98.44 110 GLY A CA 1
ATOM 859 C C . GLY A 1 110 ? -5.18 19.984 17.25 1 98.44 110 GLY A C 1
ATOM 860 O O . GLY A 1 110 ? -6.332 19.625 16.984 1 98.44 110 GLY A O 1
ATOM 861 N N . LYS A 1 111 ? -4.445 20.766 16.531 1 98.06 111 LYS A N 1
ATOM 862 C CA . LYS A 1 111 ? -4.965 21.281 15.273 1 98.06 111 LYS A CA 1
ATOM 863 C C . LYS A 1 111 ? -5.281 20.141 14.305 1 98.06 111 LYS A C 1
ATOM 865 O O . LYS A 1 111 ? -6.34 20.125 13.68 1 98.06 111 LYS A O 1
ATOM 870 N N . VAL A 1 112 ? -4.426 19.188 14.18 1 98.69 112 VAL A N 1
ATOM 871 C CA . VAL A 1 112 ? -4.605 18.031 13.297 1 98.69 112 VAL A CA 1
ATOM 872 C C . VAL A 1 112 ? -5.793 17.203 13.773 1 98.69 112 VAL A C 1
ATOM 874 O O . VAL A 1 112 ? -6.633 16.797 12.969 1 98.69 112 VAL A O 1
ATOM 877 N N . TYR A 1 113 ? -5.84 16.984 15.07 1 98.69 113 TYR A N 1
ATOM 878 C CA . TYR A 1 113 ? -6.922 16.203 15.656 1 98.69 113 TYR A CA 1
ATOM 879 C C . TYR A 1 113 ? -8.281 16.797 15.312 1 98.69 113 TYR A C 1
ATOM 881 O O . TYR A 1 113 ? -9.172 16.094 14.836 1 98.69 113 TYR A O 1
ATOM 889 N N . ASP A 1 114 ? -8.422 18.078 15.539 1 98.38 114 ASP A N 1
ATOM 890 C CA . ASP A 1 114 ? -9.68 18.75 15.266 1 98.38 114 ASP A CA 1
ATOM 891 C C . ASP A 1 114 ? -10.07 18.641 13.797 1 98.38 114 ASP A C 1
ATOM 893 O O . ASP A 1 114 ? -11.234 18.391 13.469 1 98.38 114 ASP A O 1
ATOM 897 N N . CYS A 1 115 ? -9.133 18.812 12.945 1 98.56 115 CYS A N 1
ATOM 898 C CA . CYS A 1 115 ? -9.359 18.688 11.516 1 98.56 115 CYS A CA 1
ATOM 899 C C . CYS A 1 115 ? -9.828 17.281 11.156 1 98.56 115 CYS A C 1
ATOM 901 O O . CYS A 1 115 ? -10.797 17.109 10.414 1 98.56 115 CYS A O 1
ATOM 903 N N . LEU A 1 116 ? -9.172 16.25 11.711 1 98.62 116 LEU A N 1
ATOM 904 C CA . LEU A 1 116 ? -9.492 14.859 11.414 1 98.62 116 LEU A CA 1
ATOM 905 C C . LEU A 1 116 ? -10.906 14.523 11.883 1 98.62 116 LEU A C 1
ATOM 907 O O . LEU A 1 116 ? -11.648 13.828 11.18 1 98.62 116 LEU A O 1
ATOM 911 N N . VAL A 1 117 ? -11.281 14.992 13.031 1 98 117 VAL A N 1
ATOM 912 C CA . VAL A 1 117 ? -12.609 14.727 13.586 1 98 117 VAL A CA 1
ATOM 913 C C . VAL A 1 117 ? -13.68 15.32 12.664 1 98 117 VAL A C 1
ATOM 915 O O . VAL A 1 117 ? -14.719 14.703 12.438 1 98 117 VAL A O 1
ATOM 918 N N . SER A 1 118 ? -13.367 16.453 12.18 1 97.19 118 SER A N 1
ATOM 919 C CA . SER A 1 118 ? -14.297 17.094 11.266 1 97.19 118 SER A CA 1
ATOM 920 C C . SER A 1 118 ? -14.383 16.328 9.945 1 97.19 118 SER A C 1
ATOM 922 O O . SER A 1 118 ? -15.484 16.078 9.438 1 97.19 118 SER A O 1
ATOM 924 N N . LEU A 1 119 ? -13.328 15.898 9.367 1 97.75 119 LEU A N 1
ATOM 925 C CA . LEU A 1 119 ? -13.242 15.266 8.055 1 97.75 119 LEU A CA 1
ATOM 926 C C . LEU A 1 119 ? -13.844 13.867 8.078 1 97.75 119 LEU A C 1
ATOM 928 O O . LEU A 1 119 ? -14.43 13.414 7.094 1 97.75 119 LEU A O 1
ATOM 932 N N . LYS A 1 120 ? -13.656 13.172 9.18 1 95.75 120 LYS A N 1
ATOM 933 C CA . LYS A 1 120 ? -13.945 11.742 9.211 1 95.75 120 LYS A CA 1
ATOM 934 C C . LYS A 1 120 ? -15.43 11.477 8.977 1 95.75 120 LYS A C 1
ATOM 936 O O . LYS A 1 120 ? -15.812 10.367 8.586 1 95.75 120 LYS A O 1
ATOM 941 N N . GLU A 1 121 ? -16.266 12.453 9.07 1 93.38 121 GLU A N 1
ATOM 942 C CA . GLU A 1 121 ? -17.703 12.297 8.93 1 93.38 121 GLU A CA 1
ATOM 943 C C . GLU A 1 121 ? -18.109 12.25 7.461 1 93.38 121 GLU A C 1
ATOM 945 O O . GLU A 1 121 ? -19.094 11.594 7.105 1 93.38 121 GLU A O 1
ATOM 950 N N . THR A 1 122 ? -17.359 12.891 6.621 1 95.94 122 THR A N 1
ATOM 951 C CA . THR A 1 122 ? -17.828 13.062 5.25 1 95.94 122 THR A CA 1
ATOM 952 C C . THR A 1 122 ? -16.766 12.625 4.25 1 95.94 122 THR A C 1
ATOM 954 O O . THR A 1 122 ? -17.031 12.508 3.055 1 95.94 122 THR A O 1
ATOM 957 N N . HIS A 1 123 ? -15.523 12.391 4.699 1 97.94 123 HIS A N 1
ATOM 958 C CA . HIS A 1 123 ? -14.398 12.102 3.816 1 97.94 123 HIS A CA 1
ATOM 959 C C . HIS A 1 123 ? -13.711 10.797 4.215 1 97.94 123 HIS A C 1
ATOM 961 O O . HIS A 1 123 ? -13.914 10.297 5.324 1 97.94 123 HIS A O 1
ATOM 967 N N . GLU A 1 124 ? -13.086 10.156 3.258 1 98.31 124 GLU A N 1
ATOM 968 C CA . GLU A 1 124 ? -12.102 9.125 3.564 1 98.31 124 GLU A CA 1
ATOM 969 C C . GLU A 1 124 ? -10.711 9.719 3.75 1 98.31 124 GLU A C 1
ATOM 971 O O . GLU A 1 124 ? -10.172 10.344 2.832 1 98.31 124 GLU A O 1
ATOM 976 N N . VAL A 1 125 ? -10.203 9.602 4.945 1 98.75 125 VAL A N 1
ATOM 977 C CA . VAL A 1 125 ? -8.898 10.188 5.254 1 98.75 125 VAL A CA 1
ATOM 978 C C . VAL A 1 125 ? -7.887 9.078 5.527 1 98.75 125 VAL A C 1
ATOM 980 O O . VAL A 1 125 ? -8.172 8.133 6.262 1 98.75 125 VAL A O 1
ATOM 983 N N . ILE A 1 126 ? -6.699 9.156 4.875 1 98.88 126 ILE A N 1
ATOM 984 C CA . ILE A 1 126 ? -5.637 8.164 5.043 1 98.88 126 ILE A CA 1
ATOM 985 C C . ILE A 1 126 ? -4.418 8.82 5.684 1 98.88 126 ILE A C 1
ATOM 987 O O . ILE A 1 126 ? -3.928 9.844 5.195 1 98.88 126 ILE A O 1
ATOM 991 N N . LEU A 1 127 ? -3.953 8.258 6.746 1 98.88 127 LEU A N 1
ATOM 992 C CA . LEU A 1 127 ? -2.771 8.742 7.449 1 98.88 127 LEU A CA 1
ATOM 993 C C . LEU A 1 127 ? -1.634 7.727 7.363 1 98.88 127 LEU A C 1
ATOM 995 O O . LEU A 1 127 ? -1.867 6.52 7.426 1 98.88 127 LEU A O 1
ATOM 999 N N . THR A 1 128 ? -0.429 8.188 7.227 1 98.81 128 THR A N 1
ATOM 1000 C CA . THR A 1 128 ? 0.712 7.289 7.383 1 98.81 128 THR A CA 1
ATOM 1001 C C . THR A 1 128 ? 1.738 7.883 8.344 1 98.81 128 THR A C 1
ATOM 1003 O O . THR A 1 128 ? 1.667 9.07 8.68 1 98.81 128 THR A O 1
ATOM 1006 N N . GLY A 1 129 ? 2.637 7.074 8.805 1 98.31 129 GLY A N 1
ATOM 1007 C CA . GLY A 1 129 ? 3.742 7.461 9.672 1 98.31 129 GLY A CA 1
ATOM 1008 C C . GLY A 1 129 ? 4.195 6.344 10.594 1 98.31 129 GLY A C 1
ATOM 1009 O O . GLY A 1 129 ? 3.789 5.191 10.43 1 98.31 129 GLY A O 1
ATOM 1010 N N . ARG A 1 130 ? 4.98 6.668 11.57 1 97.69 130 ARG A N 1
ATOM 1011 C CA . ARG A 1 130 ? 5.613 5.648 12.406 1 97.69 130 ARG A CA 1
ATOM 1012 C C . ARG A 1 130 ? 4.668 5.172 13.5 1 97.69 130 ARG A C 1
ATOM 1014 O O . ARG A 1 130 ? 4.504 3.967 13.703 1 97.69 130 ARG A O 1
ATOM 1021 N N . GLN A 1 131 ? 4.078 6.168 14.211 1 97.88 131 GLN A N 1
ATOM 1022 C CA . GLN A 1 131 ? 3.252 5.793 15.352 1 97.88 131 GLN A CA 1
ATOM 1023 C C . GLN A 1 131 ? 2.17 6.836 15.617 1 97.88 131 GLN A C 1
ATOM 1025 O O . GLN A 1 131 ? 2.475 8 15.883 1 97.88 131 GLN A O 1
ATOM 1030 N N . PRO A 1 132 ? 0.963 6.363 15.539 1 98.12 132 PRO A N 1
ATOM 1031 C CA . PRO A 1 132 ? -0.068 7.309 15.984 1 98.12 132 PRO A CA 1
ATOM 1032 C C . PRO A 1 132 ? -0.029 7.562 17.484 1 98.12 132 PRO A C 1
ATOM 1034 O O . PRO A 1 132 ? 0.246 6.648 18.266 1 98.12 132 PRO A O 1
ATOM 1037 N N . SER A 1 133 ? -0.319 8.758 17.891 1 97.69 133 SER A N 1
ATOM 1038 C CA . SER A 1 133 ? -0.335 9.133 19.297 1 97.69 133 SER A CA 1
ATOM 1039 C C . SER A 1 133 ? -1.553 8.547 20.016 1 97.69 133 SER A C 1
ATOM 1041 O O . SER A 1 133 ? -2.5 8.102 19.359 1 97.69 133 SER A O 1
ATOM 1043 N N . HIS A 1 134 ? -1.513 8.586 21.297 1 97.25 134 HIS A N 1
ATOM 1044 C CA . HIS A 1 134 ? -2.637 8.141 22.125 1 97.25 134 HIS A CA 1
ATOM 1045 C C . HIS A 1 134 ? -3.881 8.977 21.844 1 97.25 134 HIS A C 1
ATOM 1047 O O . HIS A 1 134 ? -5.004 8.484 21.969 1 97.25 134 HIS A O 1
ATOM 1053 N N . LYS A 1 135 ? -3.67 10.195 21.453 1 97.5 135 LYS A N 1
ATOM 1054 C CA . LYS A 1 135 ? -4.777 11.102 21.172 1 97.5 135 LYS A CA 1
ATOM 1055 C C . LYS A 1 135 ? -5.461 10.734 19.859 1 97.5 135 LYS A C 1
ATOM 1057 O O . LYS A 1 135 ? -6.688 10.828 19.734 1 97.5 135 LYS A O 1
ATOM 1062 N N . LEU A 1 136 ? -4.695 10.266 18.906 1 98.19 136 LEU A N 1
ATOM 1063 C CA . LEU A 1 136 ? -5.227 10.016 17.578 1 98.19 136 LEU A CA 1
ATOM 1064 C C . LEU A 1 136 ? -5.797 8.609 17.469 1 98.19 136 LEU A C 1
ATOM 1066 O O . LEU A 1 136 ? -6.75 8.375 16.734 1 98.19 136 LEU A O 1
ATOM 1070 N N . LYS A 1 137 ? -5.316 7.656 18.203 1 97.5 137 LYS A N 1
ATOM 1071 C CA . LYS A 1 137 ? -5.656 6.242 18.094 1 97.5 137 LYS A CA 1
ATOM 1072 C C . LYS A 1 137 ? -7.16 6.023 18.219 1 97.5 137 LYS A C 1
ATOM 1074 O O . LYS A 1 137 ? -7.758 5.285 17.438 1 97.5 137 LYS A O 1
ATOM 1079 N N . PRO A 1 138 ? -7.848 6.703 19.125 1 96.62 138 PRO A N 1
ATOM 1080 C CA . PRO A 1 138 ? -9.273 6.43 19.344 1 96.62 138 PRO A CA 1
ATOM 1081 C C . PRO A 1 138 ? -10.133 6.824 18.141 1 96.62 138 PRO A C 1
ATOM 1083 O O . PRO A 1 138 ? -11.211 6.262 17.938 1 96.62 138 PRO A O 1
ATOM 1086 N N . ILE A 1 139 ? -9.703 7.742 17.328 1 96.81 139 ILE A N 1
ATOM 1087 C CA . ILE A 1 139 ? -10.586 8.234 16.266 1 96.81 139 ILE A CA 1
ATOM 1088 C C . ILE A 1 139 ? -10.305 7.488 14.969 1 96.81 139 ILE A C 1
ATOM 1090 O O . ILE A 1 139 ? -10.984 7.707 13.961 1 96.81 139 ILE A O 1
ATOM 1094 N N . LEU A 1 140 ? -9.312 6.633 14.977 1 97.06 140 LEU A N 1
ATOM 1095 C CA . LEU A 1 140 ? -9.039 5.82 13.797 1 97.06 140 LEU A CA 1
ATOM 1096 C C . LEU A 1 140 ? -10.133 4.773 13.586 1 97.06 140 LEU A C 1
ATOM 1098 O O . LEU A 1 140 ? -10.609 4.176 14.555 1 97.06 140 LEU A O 1
ATOM 1102 N N . ASP A 1 141 ? -10.469 4.605 12.32 1 95.25 141 ASP A N 1
ATOM 1103 C CA . ASP A 1 141 ? -11.445 3.568 11.992 1 95.25 141 ASP A CA 1
ATOM 1104 C C . ASP A 1 141 ? -10.75 2.301 11.5 1 95.25 141 ASP A C 1
ATOM 1106 O O . ASP A 1 141 ? -11.188 1.189 11.805 1 95.25 141 ASP A O 1
ATOM 1110 N N . TYR A 1 142 ? -9.758 2.492 10.672 1 94.44 142 TYR A N 1
ATOM 1111 C CA . TYR A 1 142 ? -8.828 1.446 10.258 1 94.44 142 TYR A CA 1
ATOM 1112 C C . TYR A 1 142 ? -7.43 1.712 10.805 1 94.44 142 TYR A C 1
ATOM 1114 O O . TYR A 1 142 ? -6.891 2.811 10.641 1 94.44 142 TYR A O 1
ATOM 1122 N N . SER A 1 143 ? -6.934 0.747 11.438 1 95.62 143 SER A N 1
ATOM 1123 C CA . SER A 1 143 ? -5.562 0.874 11.906 1 95.62 143 SER A CA 1
ATOM 1124 C C . SER A 1 143 ? -4.734 -0.357 11.547 1 95.62 143 SER A C 1
ATOM 1126 O O . SER A 1 143 ? -4.992 -1.452 12.055 1 95.62 143 SER A O 1
ATOM 1128 N N . SER A 1 144 ? -3.814 -0.182 10.656 1 97.69 144 SER A N 1
ATOM 1129 C CA . SER A 1 144 ? -2.92 -1.24 10.195 1 97.69 144 SER A CA 1
ATOM 1130 C C . SER A 1 144 ? -1.476 -0.952 10.594 1 97.69 144 SER A C 1
ATOM 1132 O O . SER A 1 144 ? -0.881 0.021 10.125 1 97.69 144 SER A O 1
ATOM 1134 N N . GLU A 1 145 ? -0.967 -1.771 11.438 1 98.19 145 GLU A N 1
ATOM 1135 C CA . GLU A 1 145 ? 0.442 -1.662 11.805 1 98.19 145 GLU A CA 1
ATOM 1136 C C . GLU A 1 145 ? 1.321 -2.486 10.875 1 98.19 145 GLU A C 1
ATOM 1138 O O . GLU A 1 145 ? 1.115 -3.693 10.719 1 98.19 145 GLU A O 1
ATOM 1143 N N . ILE A 1 146 ? 2.258 -1.847 10.281 1 98 146 ILE A N 1
ATOM 1144 C CA . ILE A 1 146 ? 3.186 -2.51 9.375 1 98 146 ILE A CA 1
ATOM 1145 C C . ILE A 1 146 ? 4.516 -2.754 10.086 1 98 146 ILE A C 1
ATOM 1147 O O . ILE A 1 146 ? 5.285 -1.818 10.312 1 98 146 ILE A O 1
ATOM 1151 N N . LYS A 1 147 ? 4.793 -4.008 10.312 1 96.75 147 LYS A N 1
ATOM 1152 C CA . LYS A 1 147 ? 5.965 -4.402 11.086 1 96.75 147 LYS A CA 1
ATOM 1153 C C . LYS A 1 147 ? 7.07 -4.941 10.18 1 96.75 147 LYS A C 1
ATOM 1155 O O . LYS A 1 147 ? 6.812 -5.777 9.312 1 96.75 147 LYS A O 1
ATOM 1160 N N . LYS A 1 148 ? 8.234 -4.535 10.445 1 93.56 148 LYS A N 1
ATOM 1161 C CA . LYS A 1 148 ? 9.398 -5.004 9.711 1 93.56 148 LYS A CA 1
ATOM 1162 C C . LYS A 1 148 ? 9.906 -6.328 10.266 1 93.56 148 LYS A C 1
ATOM 1164 O O . LYS A 1 148 ? 10.18 -6.441 11.469 1 93.56 148 LYS A O 1
ATOM 1169 N N . HIS A 1 149 ? 10.086 -7.297 9.406 1 90.94 149 HIS A N 1
ATOM 1170 C CA . HIS A 1 149 ? 10.711 -8.547 9.82 1 90.94 149 HIS A CA 1
ATOM 1171 C C . HIS A 1 149 ? 12.039 -8.758 9.109 1 90.94 149 HIS A C 1
ATOM 1173 O O . HIS A 1 149 ? 12.969 -9.336 9.68 1 90.94 149 HIS A O 1
ATOM 1179 N N . LYS A 1 150 ? 12.141 -8.328 7.867 1 85.62 150 LYS A N 1
ATOM 1180 C CA . LYS A 1 150 ? 13.375 -8.32 7.082 1 85.62 150 LYS A CA 1
ATOM 1181 C C . LYS A 1 150 ? 13.5 -7.031 6.273 1 85.62 150 LYS A C 1
ATOM 1183 O O . LYS A 1 150 ? 12.508 -6.539 5.727 1 85.62 150 LYS A O 1
ATOM 1188 N N . HIS A 1 151 ? 14.75 -6.543 6.277 1 83.81 151 HIS A N 1
ATOM 1189 C CA . HIS A 1 151 ? 15.047 -5.379 5.449 1 83.81 151 HIS A CA 1
ATOM 1190 C C . HIS A 1 151 ? 16.484 -5.414 4.941 1 83.81 151 HIS A C 1
ATOM 1192 O O . HIS A 1 151 ? 17.422 -5.645 5.719 1 83.81 151 HIS A O 1
ATOM 1198 N N . PRO A 1 152 ? 16.562 -5.191 3.652 1 77.5 152 PRO A N 1
ATOM 1199 C CA . PRO A 1 152 ? 17.906 -5.227 3.074 1 77.5 152 PRO A CA 1
ATOM 1200 C C . PRO A 1 152 ? 18.859 -4.223 3.727 1 77.5 152 PRO A C 1
ATOM 1202 O O . PRO A 1 152 ? 20.078 -4.422 3.719 1 77.5 152 PRO A O 1
ATOM 1205 N N . TYR A 1 153 ? 18.312 -3.125 4.172 1 73.69 153 TYR A N 1
ATOM 1206 C CA . TYR A 1 153 ? 19.141 -2.145 4.863 1 73.69 153 TYR A CA 1
ATOM 1207 C C . TYR A 1 153 ? 19.938 -2.801 5.98 1 73.69 153 TYR A C 1
ATOM 1209 O O . TYR A 1 153 ? 21.047 -2.365 6.293 1 73.69 153 TYR A O 1
ATOM 1217 N N . ASP A 1 154 ? 19.406 -3.854 6.492 1 71.25 154 ASP A N 1
ATOM 1218 C CA . ASP A 1 154 ? 20.078 -4.598 7.559 1 71.25 154 ASP A CA 1
ATOM 1219 C C . ASP A 1 154 ? 21.344 -5.27 7.043 1 71.25 154 ASP A C 1
ATOM 1221 O O . ASP A 1 154 ? 22.234 -5.602 7.824 1 71.25 154 ASP A O 1
ATOM 1225 N N . LYS A 1 155 ? 21.422 -5.332 5.688 1 74.31 155 LYS A N 1
ATOM 1226 C CA . LYS A 1 155 ? 22.578 -5.941 5.043 1 74.31 155 LYS A CA 1
ATOM 1227 C C . LYS A 1 155 ? 23.438 -4.891 4.348 1 74.31 155 LYS A C 1
ATOM 1229 O O . LYS A 1 155 ? 24.312 -5.223 3.535 1 74.31 155 LYS A O 1
ATOM 1234 N N . GLY A 1 156 ? 22.984 -3.529 4.535 1 77.5 156 GLY A N 1
ATOM 1235 C CA . GLY A 1 156 ? 23.797 -2.436 4.02 1 77.5 156 GLY A CA 1
ATOM 1236 C C . GLY A 1 156 ? 23.406 -2.016 2.613 1 77.5 156 GLY A C 1
ATOM 1237 O O . GLY A 1 156 ? 24.172 -1.354 1.919 1 77.5 156 GLY A O 1
ATOM 1238 N N . ILE A 1 157 ? 22.391 -2.467 2.1 1 78.19 157 ILE A N 1
ATOM 1239 C CA . ILE A 1 157 ? 21.938 -2.096 0.765 1 78.19 157 ILE A CA 1
ATOM 1240 C C . ILE A 1 157 ? 21.328 -0.697 0.799 1 78.19 157 ILE A C 1
ATOM 1242 O O . ILE A 1 157 ? 20.469 -0.408 1.637 1 78.19 157 ILE A O 1
ATOM 1246 N N . LYS A 1 158 ? 21.703 0.2 -0.079 1 82.25 158 LYS A N 1
ATOM 1247 C CA . LYS A 1 158 ? 21.25 1.586 -0.15 1 82.25 158 LYS A CA 1
ATOM 1248 C C . LYS A 1 158 ? 19.875 1.68 -0.787 1 82.25 158 LYS A C 1
ATOM 1250 O O . LYS A 1 158 ? 19.422 0.739 -1.444 1 82.25 158 LYS A O 1
ATOM 1255 N N . ALA A 1 159 ? 19.312 2.818 -0.723 1 86.56 159 ALA A N 1
ATOM 1256 C CA . ALA A 1 159 ? 18 3.068 -1.298 1 86.56 159 ALA A CA 1
ATOM 1257 C C . ALA A 1 159 ? 18.047 2.996 -2.822 1 86.56 159 ALA A C 1
ATOM 1259 O O . ALA A 1 159 ? 18.984 3.494 -3.447 1 86.56 159 ALA A O 1
ATOM 1260 N N . ARG A 1 160 ? 17.125 2.346 -3.377 1 90.12 160 ARG A N 1
ATOM 1261 C CA . ARG A 1 160 ? 17.047 2.123 -4.816 1 90.12 160 ARG A CA 1
ATOM 1262 C C . ARG A 1 160 ? 15.883 2.91 -5.426 1 90.12 160 ARG A C 1
ATOM 1264 O O . ARG A 1 160 ? 14.773 2.908 -4.887 1 90.12 160 ARG A O 1
ATOM 1271 N N . LYS A 1 161 ? 16.125 3.574 -6.566 1 91.81 161 LYS A N 1
ATOM 1272 C CA . LYS A 1 161 ? 15.078 4.281 -7.293 1 91.81 161 LYS A CA 1
ATOM 1273 C C . LYS A 1 161 ? 14 3.318 -7.781 1 91.81 161 LYS A C 1
ATOM 1275 O O . LYS A 1 161 ? 14.312 2.248 -8.305 1 91.81 161 LYS A O 1
ATOM 1280 N N . GLY A 1 162 ? 12.688 3.627 -7.598 1 93.81 162 GLY A N 1
ATOM 1281 C CA . GLY A 1 162 ? 11.578 2.77 -7.984 1 93.81 162 GLY A CA 1
ATOM 1282 C C . GLY A 1 162 ? 11.203 1.756 -6.918 1 93.81 162 GLY A C 1
ATOM 1283 O O . GLY A 1 162 ? 10.156 1.107 -7.008 1 93.81 162 GLY A O 1
ATOM 1284 N N . ILE A 1 163 ? 12.062 1.703 -5.922 1 92.88 163 ILE A N 1
ATOM 1285 C CA . ILE A 1 163 ? 11.805 0.747 -4.852 1 92.88 163 ILE A CA 1
ATOM 1286 C C . ILE A 1 163 ? 11.555 1.493 -3.543 1 92.88 163 ILE A C 1
ATOM 1288 O O . ILE A 1 163 ? 10.477 1.39 -2.955 1 92.88 163 ILE A O 1
ATOM 1292 N N . GLU A 1 164 ? 12.492 2.309 -3.164 1 91.19 164 GLU A N 1
ATOM 1293 C CA . GLU A 1 164 ? 12.336 3.066 -1.926 1 91.19 164 GLU A CA 1
ATOM 1294 C C . GLU A 1 164 ? 11.836 4.48 -2.205 1 91.19 164 GLU A C 1
ATOM 1296 O O . GLU A 1 164 ? 11.297 5.141 -1.313 1 91.19 164 GLU A O 1
ATOM 1301 N N . PHE A 1 165 ? 12.148 4.945 -3.391 1 89.94 165 PHE A N 1
ATOM 1302 C CA . PHE A 1 165 ? 11.68 6.273 -3.779 1 89.94 165 PHE A CA 1
ATOM 1303 C C . PHE A 1 165 ? 11.406 6.332 -5.277 1 89.94 165 PHE A C 1
ATOM 1305 O O . PHE A 1 165 ? 11.93 5.516 -6.039 1 89.94 165 PHE A O 1
ATOM 1312 N N . MET B 1 1 ? 15.031 -8.867 -6.031 1 96.44 1 MET B N 1
ATOM 1313 C CA . MET B 1 1 ? 14.688 -9.039 -4.621 1 96.44 1 MET B CA 1
ATOM 1314 C C . MET B 1 1 ? 13.203 -9.328 -4.457 1 96.44 1 MET B C 1
ATOM 1316 O O . MET B 1 1 ? 12.414 -9.07 -5.363 1 96.44 1 MET B O 1
ATOM 1320 N N . ILE B 1 2 ? 12.898 -9.906 -3.312 1 98.19 2 ILE B N 1
ATOM 1321 C CA . ILE B 1 2 ? 11.508 -10.266 -3.055 1 98.19 2 ILE B CA 1
ATOM 1322 C C . ILE B 1 2 ? 10.984 -9.461 -1.863 1 98.19 2 ILE B C 1
ATOM 1324 O O . ILE B 1 2 ? 11.555 -9.516 -0.772 1 98.19 2 ILE B O 1
ATOM 1328 N N . GLN B 1 3 ? 9.953 -8.711 -2.139 1 98.19 3 GLN B N 1
ATOM 1329 C CA . GLN B 1 3 ? 9.203 -8.016 -1.096 1 98.19 3 GLN B CA 1
ATOM 1330 C C . GLN B 1 3 ? 7.891 -8.734 -0.785 1 98.19 3 GLN B C 1
ATOM 1332 O O . GLN B 1 3 ? 7.211 -9.219 -1.693 1 98.19 3 GLN B O 1
ATOM 1337 N N . CYS B 1 4 ? 7.582 -8.773 0.485 1 98.69 4 CYS B N 1
ATOM 1338 C CA . CYS B 1 4 ? 6.352 -9.453 0.874 1 98.69 4 CYS B CA 1
ATOM 1339 C C . CYS B 1 4 ? 5.551 -8.602 1.854 1 98.69 4 CYS B C 1
ATOM 1341 O O . CYS B 1 4 ? 6.062 -8.211 2.902 1 98.69 4 CYS B O 1
ATOM 1343 N N . TYR B 1 5 ? 4.324 -8.289 1.507 1 98.69 5 TYR B N 1
ATOM 1344 C CA . TYR B 1 5 ? 3.336 -7.676 2.383 1 98.69 5 TYR B CA 1
ATOM 1345 C C . TYR B 1 5 ? 2.285 -8.688 2.82 1 98.69 5 TYR B C 1
ATOM 1347 O O . TYR B 1 5 ? 1.51 -9.18 1.999 1 98.69 5 TYR B O 1
ATOM 1355 N N . TYR B 1 6 ? 2.277 -8.961 4.09 1 98.56 6 TYR B N 1
ATOM 1356 C CA . TYR B 1 6 ? 1.395 -10.023 4.555 1 98.56 6 TYR B CA 1
ATOM 1357 C C . TYR B 1 6 ? 0.777 -9.672 5.902 1 98.56 6 TYR B C 1
ATOM 1359 O O . TYR B 1 6 ? 1.152 -8.672 6.523 1 98.56 6 TYR B O 1
ATOM 1367 N N . GLY B 1 7 ? -0.228 -10.445 6.301 1 97.75 7 GLY B N 1
ATOM 1368 C CA . GLY B 1 7 ? -0.879 -10.227 7.582 1 97.75 7 GLY B CA 1
ATOM 1369 C C . GLY B 1 7 ? -2.389 -10.125 7.473 1 97.75 7 GLY B C 1
ATOM 1370 O O . GLY B 1 7 ? -2.961 -10.398 6.414 1 97.75 7 GLY B O 1
ATOM 1371 N N . ASN B 1 8 ? -3.02 -9.734 8.586 1 95.44 8 ASN B N 1
ATOM 1372 C CA . ASN B 1 8 ? -4.477 -9.703 8.656 1 95.44 8 ASN B CA 1
ATOM 1373 C C . ASN B 1 8 ? -5.012 -8.281 8.531 1 95.44 8 ASN B C 1
ATOM 1375 O O . ASN B 1 8 ? -6.227 -8.07 8.5 1 95.44 8 ASN B O 1
ATOM 1379 N N . GLY B 1 9 ? -4.145 -7.391 8.406 1 94.06 9 GLY B N 1
ATOM 1380 C CA . GLY B 1 9 ? -4.57 -6.004 8.328 1 94.06 9 GLY B CA 1
ATOM 1381 C C . GLY B 1 9 ? -4.887 -5.555 6.918 1 94.06 9 GLY B C 1
ATOM 1382 O O . GLY B 1 9 ? -4.461 -6.188 5.949 1 94.06 9 GLY B O 1
ATOM 1383 N N . LYS B 1 10 ? -5.605 -4.516 6.812 1 94.19 10 LYS B N 1
ATOM 1384 C CA . LYS B 1 10 ? -5.84 -3.865 5.527 1 94.19 10 LYS B CA 1
ATOM 1385 C C . LYS B 1 10 ? -4.562 -3.229 4.992 1 94.19 10 LYS B C 1
ATOM 1387 O O . LYS B 1 10 ? -3.764 -2.688 5.758 1 94.19 10 LYS B O 1
ATOM 1392 N N . GLY B 1 11 ? -4.316 -3.326 3.656 1 96.81 11 GLY B N 1
ATOM 1393 C CA . GLY B 1 11 ? -3.215 -2.564 3.09 1 96.81 11 GLY B CA 1
ATOM 1394 C C . GLY B 1 11 ? -2.244 -3.42 2.297 1 96.81 11 GLY B C 1
ATOM 1395 O O . GLY B 1 11 ? -1.326 -2.898 1.661 1 96.81 11 GLY B O 1
ATOM 1396 N N . LYS B 1 12 ? -2.453 -4.746 2.238 1 97.81 12 LYS B N 1
ATOM 1397 C CA . LYS B 1 12 ? -1.523 -5.617 1.53 1 97.81 12 LYS B CA 1
ATOM 1398 C C . LYS B 1 12 ? -1.557 -5.355 0.028 1 97.81 12 LYS B C 1
ATOM 1400 O O . LYS B 1 12 ? -0.537 -5.004 -0.569 1 97.81 12 LYS B O 1
ATOM 1405 N N . THR B 1 13 ? -2.766 -5.465 -0.551 1 97.75 13 THR B N 1
ATOM 1406 C CA . THR B 1 13 ? -2.93 -5.238 -1.982 1 97.75 13 THR B CA 1
ATOM 1407 C C . THR B 1 13 ? -2.576 -3.797 -2.346 1 97.75 13 THR B C 1
ATOM 1409 O O . THR B 1 13 ? -1.865 -3.555 -3.322 1 97.75 13 THR B O 1
ATOM 1412 N N . THR B 1 14 ? -2.975 -2.867 -1.502 1 98.31 14 THR B N 1
ATOM 1413 C CA . THR B 1 14 ? -2.732 -1.471 -1.85 1 98.31 14 THR B CA 1
ATOM 1414 C C . THR B 1 14 ? -1.252 -1.129 -1.717 1 98.31 14 THR B C 1
ATOM 1416 O O . THR B 1 14 ? -0.729 -0.305 -2.471 1 98.31 14 THR B O 1
ATOM 1419 N N . ALA B 1 15 ? -0.538 -1.756 -0.778 1 98.62 15 ALA B N 1
ATOM 1420 C CA . ALA B 1 15 ? 0.912 -1.583 -0.715 1 98.62 15 ALA B CA 1
ATOM 1421 C C . ALA B 1 15 ? 1.579 -2.072 -1.997 1 98.62 15 ALA B C 1
ATOM 1423 O O . ALA B 1 15 ? 2.469 -1.407 -2.533 1 98.62 15 ALA B O 1
ATOM 1424 N N . ALA B 1 16 ? 1.126 -3.201 -2.514 1 98.69 16 ALA B N 1
ATOM 1425 C CA . ALA B 1 16 ? 1.654 -3.744 -3.764 1 98.69 16 ALA B CA 1
ATOM 1426 C C . ALA B 1 16 ? 1.335 -2.824 -4.938 1 98.69 16 ALA B C 1
ATOM 1428 O O . ALA B 1 16 ? 2.182 -2.596 -5.805 1 98.69 16 ALA B O 1
ATOM 1429 N N . VAL B 1 17 ? 0.109 -2.312 -4.926 1 98.69 17 VAL B N 1
ATOM 1430 C CA . VAL B 1 17 ? -0.315 -1.37 -5.957 1 98.69 17 VAL B CA 1
ATOM 1431 C C . VAL B 1 17 ? 0.577 -0.131 -5.922 1 98.69 17 VAL B C 1
ATOM 1433 O O . VAL B 1 17 ? 1.087 0.303 -6.957 1 98.69 17 VAL B O 1
ATOM 1436 N N . GLY B 1 18 ? 0.787 0.407 -4.777 1 98.69 18 GLY B N 1
ATOM 1437 C CA . GLY B 1 18 ? 1.644 1.574 -4.637 1 98.69 18 GLY B CA 1
ATOM 1438 C C . GLY B 1 18 ? 3.074 1.317 -5.07 1 98.69 18 GLY B C 1
ATOM 1439 O O . GLY B 1 18 ? 3.701 2.172 -5.703 1 98.69 18 GLY B O 1
ATOM 1440 N N . GLN B 1 19 ? 3.6 0.161 -4.719 1 98.56 19 GLN B N 1
ATOM 1441 C CA . GLN B 1 19 ? 4.953 -0.194 -5.125 1 98.56 19 GLN B CA 1
ATOM 1442 C C . GLN B 1 19 ? 5.059 -0.326 -6.645 1 98.56 19 GLN B C 1
ATOM 1444 O O . GLN B 1 19 ? 6.047 0.095 -7.242 1 98.56 19 GLN B O 1
ATOM 1449 N N . ALA B 1 20 ? 4.039 -0.933 -7.246 1 98.75 20 ALA B N 1
ATOM 1450 C CA . ALA B 1 20 ? 3.998 -1.044 -8.703 1 98.75 20 ALA B CA 1
ATOM 1451 C C . ALA B 1 20 ? 4.027 0.334 -9.359 1 98.75 20 ALA B C 1
ATOM 1453 O O . ALA B 1 20 ? 4.742 0.547 -10.336 1 98.75 20 ALA B O 1
ATOM 1454 N N . LEU B 1 21 ? 3.295 1.244 -8.797 1 98.62 21 LEU B N 1
ATOM 1455 C CA . LEU B 1 21 ? 3.244 2.602 -9.328 1 98.62 21 LEU B CA 1
ATOM 1456 C C . LEU B 1 21 ? 4.605 3.281 -9.211 1 98.62 21 LEU B C 1
ATOM 1458 O O . LEU B 1 21 ? 5.035 3.982 -10.133 1 98.62 21 LEU B O 1
ATOM 1462 N N . ARG B 1 22 ? 5.195 3.105 -8.039 1 98.44 22 ARG B N 1
ATOM 1463 C CA . ARG B 1 22 ? 6.52 3.688 -7.828 1 98.44 22 ARG B CA 1
ATOM 1464 C C . ARG B 1 22 ? 7.52 3.16 -8.844 1 98.44 22 ARG B C 1
ATOM 1466 O O . ARG B 1 22 ? 8.305 3.926 -9.406 1 98.44 22 ARG B O 1
ATOM 1473 N N . MET B 1 23 ? 7.48 1.888 -9.125 1 98.56 23 MET B N 1
ATOM 1474 C CA . MET B 1 23 ? 8.367 1.287 -10.117 1 98.56 23 MET B CA 1
ATOM 1475 C C . MET B 1 23 ? 8.07 1.833 -11.508 1 98.56 23 MET B C 1
ATOM 1477 O O . MET B 1 23 ? 8.984 2.211 -12.242 1 98.56 23 MET B O 1
ATOM 1481 N N . ALA B 1 24 ? 6.773 1.896 -11.844 1 98.44 24 ALA B N 1
ATOM 1482 C CA . ALA B 1 24 ? 6.383 2.436 -13.141 1 98.44 24 ALA B CA 1
ATOM 1483 C C . ALA B 1 24 ? 6.84 3.885 -13.289 1 98.44 24 ALA B C 1
ATOM 1485 O O . ALA B 1 24 ? 7.309 4.285 -14.359 1 98.44 24 ALA B O 1
ATOM 1486 N N . GLY B 1 25 ? 6.719 4.645 -12.227 1 97.94 25 GLY B N 1
ATOM 1487 C CA . GLY B 1 25 ? 7.156 6.031 -12.234 1 97.94 25 GLY B CA 1
ATOM 1488 C C . GLY B 1 25 ? 8.656 6.188 -12.422 1 97.94 25 GLY B C 1
ATOM 1489 O O . GLY B 1 25 ? 9.133 7.262 -12.789 1 97.94 25 GLY B O 1
ATOM 1490 N N . ALA B 1 26 ? 9.336 5.199 -12.102 1 97.94 26 ALA B N 1
ATOM 1491 C CA . ALA B 1 26 ? 10.781 5.168 -12.32 1 97.94 26 ALA B CA 1
ATOM 1492 C C . ALA B 1 26 ? 11.117 4.508 -13.648 1 97.94 26 ALA B C 1
ATOM 1494 O O . ALA B 1 26 ? 12.242 4.047 -13.859 1 97.94 26 ALA B O 1
ATOM 1495 N N . ASP B 1 27 ? 10.094 4.312 -14.445 1 97.5 27 ASP B N 1
ATOM 1496 C CA . ASP B 1 27 ? 10.211 3.855 -15.828 1 97.5 27 ASP B CA 1
ATOM 1497 C C . ASP B 1 27 ? 10.523 2.361 -15.891 1 97.5 27 ASP B C 1
ATOM 1499 O O . ASP B 1 27 ? 11.164 1.893 -16.828 1 97.5 27 ASP B O 1
ATOM 1503 N N . LYS B 1 28 ? 10.211 1.665 -14.906 1 97.94 28 LYS B N 1
ATOM 1504 C CA . LYS B 1 28 ? 10.312 0.209 -14.945 1 97.94 28 LYS B CA 1
ATOM 1505 C C . LYS B 1 28 ? 9.055 -0.415 -15.539 1 97.94 28 LYS B C 1
ATOM 1507 O O . LYS B 1 28 ? 7.941 0.055 -15.289 1 97.94 28 LYS B O 1
ATOM 1512 N N . LYS B 1 29 ? 9.266 -1.444 -16.312 1 98.5 29 LYS B N 1
ATOM 1513 C CA . LYS B 1 29 ? 8.125 -2.225 -16.781 1 98.5 29 LYS B CA 1
ATOM 1514 C C . LYS B 1 29 ? 7.609 -3.16 -15.695 1 98.5 29 LYS B C 1
ATOM 1516 O O . LYS B 1 29 ? 8.375 -3.934 -15.117 1 98.5 29 LYS B O 1
ATOM 1521 N N . VAL B 1 30 ? 6.305 -3.039 -15.445 1 98.81 30 VAL B N 1
ATOM 1522 C CA . VAL B 1 30 ? 5.766 -3.785 -14.312 1 98.81 30 VAL B CA 1
ATOM 1523 C C . VAL B 1 30 ? 4.613 -4.672 -14.773 1 98.81 30 VAL B C 1
ATOM 1525 O O . VAL B 1 30 ? 3.758 -4.234 -15.547 1 98.81 30 VAL B O 1
ATOM 1528 N N . LEU B 1 31 ? 4.629 -5.945 -14.414 1 98.88 31 LEU B N 1
ATOM 1529 C CA . LEU B 1 31 ? 3.562 -6.926 -14.586 1 98.88 31 LEU B CA 1
ATOM 1530 C C . LEU B 1 31 ? 2.863 -7.207 -13.258 1 98.88 31 LEU B C 1
ATOM 1532 O O . LEU B 1 31 ? 3.521 -7.441 -12.242 1 98.88 31 LEU B O 1
ATOM 1536 N N . PHE B 1 32 ? 1.512 -7.078 -13.266 1 98.81 32 PHE B N 1
ATOM 1537 C CA . PHE B 1 32 ? 0.701 -7.254 -12.062 1 98.81 32 PHE B CA 1
ATOM 1538 C C . PHE B 1 32 ? -0.273 -8.414 -12.234 1 98.81 32 PHE B C 1
ATOM 1540 O O . PHE B 1 32 ? -1.224 -8.32 -13.008 1 98.81 32 PHE B O 1
ATOM 1547 N N . LEU B 1 33 ? -0.026 -9.547 -11.477 1 98.69 33 LEU B N 1
ATOM 1548 C CA . LEU B 1 33 ? -0.93 -10.688 -11.5 1 98.69 33 LEU B CA 1
ATOM 1549 C C . LEU B 1 33 ? -1.771 -10.75 -10.234 1 98.69 33 LEU B C 1
ATOM 1551 O O . LEU B 1 33 ? -1.233 -10.68 -9.125 1 98.69 33 LEU B O 1
ATOM 1555 N N . GLN B 1 34 ? -3.076 -10.875 -10.375 1 97.44 34 GLN B N 1
ATOM 1556 C CA . GLN B 1 34 ? -3.979 -11 -9.234 1 97.44 34 GLN B CA 1
ATOM 1557 C C . GLN B 1 34 ? -4.52 -12.414 -9.109 1 97.44 34 GLN B C 1
ATOM 1559 O O . GLN B 1 34 ? -5.355 -12.844 -9.914 1 97.44 34 GLN B O 1
ATOM 1564 N N . PHE B 1 35 ? -4.098 -13.055 -8.047 1 96.75 35 PHE B N 1
ATOM 1565 C CA . PHE B 1 35 ? -4.602 -14.398 -7.785 1 96.75 35 PHE B CA 1
ATOM 1566 C C . PHE B 1 35 ? -5.883 -14.352 -6.957 1 96.75 35 PHE B C 1
ATOM 1568 O O . PHE B 1 35 ? -6.078 -13.43 -6.164 1 96.75 35 PHE B O 1
ATOM 1575 N N . LEU B 1 36 ? -6.797 -15.289 -7.184 1 92.88 36 LEU B N 1
ATOM 1576 C CA . LEU B 1 36 ? -8.039 -15.484 -6.445 1 92.88 36 LEU B CA 1
ATOM 1577 C C . LEU B 1 36 ? -8.961 -14.273 -6.582 1 92.88 36 LEU B C 1
ATOM 1579 O O . LEU B 1 36 ? -9.805 -14.031 -5.719 1 92.88 36 LEU B O 1
ATOM 1583 N N . LYS B 1 37 ? -8.688 -13.391 -7.516 1 88.75 37 LYS B N 1
ATOM 1584 C CA . LYS B 1 37 ? -9.508 -12.219 -7.805 1 88.75 37 LYS B CA 1
ATOM 1585 C C . LYS B 1 37 ? -10.086 -12.281 -9.211 1 88.75 37 LYS B C 1
ATOM 1587 O O . LYS B 1 37 ? -9.68 -13.125 -10.016 1 88.75 37 LYS B O 1
ATOM 1592 N N . ASP B 1 38 ? -11.047 -11.398 -9.461 1 84.19 38 ASP B N 1
ATOM 1593 C CA . ASP B 1 38 ? -11.727 -11.484 -10.75 1 84.19 38 ASP B CA 1
ATOM 1594 C C . ASP B 1 38 ? -11.516 -10.211 -11.562 1 84.19 38 ASP B C 1
ATOM 1596 O O . ASP B 1 38 ? -12.172 -10 -12.586 1 84.19 38 ASP B O 1
ATOM 1600 N N . GLY B 1 39 ? -10.711 -9.359 -11.102 1 84.38 39 GLY B N 1
ATOM 1601 C CA . GLY B 1 39 ? -10.383 -8.188 -11.891 1 84.38 39 GLY B CA 1
ATOM 1602 C C . GLY B 1 39 ? -11.375 -7.051 -11.703 1 84.38 39 GLY B C 1
ATOM 1603 O O . GLY B 1 39 ? -11.414 -6.117 -12.508 1 84.38 39 GLY B O 1
ATOM 1604 N N . ASP B 1 40 ? -12.133 -7.02 -10.617 1 86.56 40 ASP B N 1
ATOM 1605 C CA . ASP B 1 40 ? -13.195 -6.031 -10.453 1 86.56 40 ASP B CA 1
ATOM 1606 C C . ASP B 1 40 ? -12.758 -4.898 -9.531 1 86.56 40 ASP B C 1
ATOM 1608 O O . ASP B 1 40 ? -13.5 -3.934 -9.328 1 86.56 40 ASP B O 1
ATOM 1612 N N . SER B 1 41 ? -11.602 -4.934 -9.125 1 92 41 SER B N 1
ATOM 1613 C CA . SER B 1 41 ? -11.156 -3.906 -8.195 1 92 41 SER B CA 1
ATOM 1614 C C . SER B 1 41 ? -10.914 -2.58 -8.906 1 92 41 SER B C 1
ATOM 1616 O O . SER B 1 41 ? -10.461 -2.559 -10.055 1 92 41 SER B O 1
ATOM 1618 N N . SER B 1 42 ? -11.156 -1.461 -8.25 1 95.44 42 SER B N 1
ATOM 1619 C CA . SER B 1 42 ? -11.203 -0.124 -8.836 1 95.44 42 SER B CA 1
ATOM 1620 C C . SER B 1 42 ? -9.812 0.336 -9.266 1 95.44 42 SER B C 1
ATOM 1622 O O . SER B 1 42 ? -9.68 1.15 -10.188 1 95.44 42 SER B O 1
ATOM 1624 N N . GLU B 1 43 ? -8.758 -0.26 -8.625 1 96.56 43 GLU B N 1
ATOM 1625 C CA . GLU B 1 43 ? -7.414 0.223 -8.914 1 96.56 43 GLU B CA 1
ATOM 1626 C C . GLU B 1 43 ? -6.93 -0.265 -10.273 1 96.56 43 GLU B C 1
ATOM 1628 O O . GLU B 1 43 ? -5.969 0.272 -10.828 1 96.56 43 GLU B O 1
ATOM 1633 N N . ILE B 1 44 ? -7.59 -1.249 -10.891 1 96.5 44 ILE B N 1
ATOM 1634 C CA . ILE B 1 44 ? -7.09 -1.933 -12.078 1 96.5 44 ILE B CA 1
ATOM 1635 C C . ILE B 1 44 ? -7.047 -0.959 -13.25 1 96.5 44 ILE B C 1
ATOM 1637 O O . ILE B 1 44 ? -6.039 -0.876 -13.961 1 96.5 44 ILE B O 1
ATOM 1641 N N . LYS B 1 45 ? -8.117 -0.237 -13.438 1 96.5 45 LYS B N 1
ATOM 1642 C CA . LYS B 1 45 ? -8.156 0.701 -14.555 1 96.5 45 LYS B CA 1
ATOM 1643 C C . LYS B 1 45 ? -7.047 1.745 -14.43 1 96.5 45 LYS B C 1
ATOM 1645 O O . LYS B 1 45 ? -6.465 2.162 -15.438 1 96.5 45 LYS B O 1
ATOM 1650 N N . MET B 1 46 ? -6.715 2.168 -13.227 1 97.88 46 MET B N 1
ATOM 1651 C CA . MET B 1 46 ? -5.672 3.162 -13 1 97.88 46 MET B CA 1
ATOM 1652 C C . MET B 1 46 ? -4.289 2.566 -13.242 1 97.88 46 MET B C 1
ATOM 1654 O O . MET B 1 46 ? -3.41 3.227 -13.797 1 97.88 46 MET B O 1
ATOM 1658 N N . LEU B 1 47 ? -4.117 1.31 -12.789 1 98.38 47 LEU B N 1
ATOM 1659 C CA . LEU B 1 47 ? -2.863 0.616 -13.07 1 98.38 47 LEU B CA 1
ATOM 1660 C C . LEU B 1 47 ? -2.604 0.552 -14.57 1 98.38 47 LEU B C 1
ATOM 1662 O O . LEU B 1 47 ? -1.503 0.869 -15.031 1 98.38 47 LEU B O 1
ATOM 1666 N N . LYS B 1 48 ? -3.613 0.225 -15.305 1 97.88 48 LYS B N 1
ATOM 1667 C CA . LYS B 1 48 ? -3.494 0.128 -16.75 1 97.88 48 LYS B CA 1
ATOM 1668 C C . LYS B 1 48 ? -3.18 1.487 -17.375 1 97.88 48 LYS B C 1
ATOM 1670 O O . LYS B 1 48 ? -2.361 1.585 -18.297 1 97.88 48 LYS B O 1
ATOM 1675 N N . LYS B 1 49 ? -3.781 2.492 -16.859 1 97.56 49 LYS B N 1
ATOM 1676 C CA . LYS B 1 49 ? -3.52 3.857 -17.297 1 97.56 49 LYS B CA 1
ATOM 1677 C C . LYS B 1 49 ? -2.049 4.223 -17.125 1 97.56 49 LYS B C 1
ATOM 1679 O O . LYS B 1 49 ? -1.489 4.984 -17.906 1 97.56 49 LYS B O 1
ATOM 1684 N N . CYS B 1 50 ? -1.437 3.664 -16.141 1 98.06 50 CYS B N 1
ATOM 1685 C CA . CYS B 1 50 ? -0.046 3.963 -15.82 1 98.06 50 CYS B CA 1
ATOM 1686 C C . CYS B 1 50 ? 0.9 3.031 -16.578 1 98.06 50 CYS B C 1
ATOM 1688 O O . CYS B 1 50 ? 2.104 3.02 -16.312 1 98.06 50 CYS B O 1
ATOM 1690 N N . GLY B 1 51 ? 0.348 2.221 -17.438 1 97.75 51 GLY B N 1
ATOM 1691 C CA . GLY B 1 51 ? 1.174 1.368 -18.281 1 97.75 51 GLY B CA 1
ATOM 1692 C C . GLY B 1 51 ? 1.514 0.04 -17.625 1 97.75 51 GLY B C 1
ATOM 1693 O O . GLY B 1 51 ? 2.406 -0.674 -18.094 1 97.75 51 GLY B O 1
ATOM 1694 N N . ILE B 1 52 ? 0.875 -0.281 -16.578 1 98.62 52 ILE B N 1
ATOM 1695 C CA . ILE B 1 52 ? 1.104 -1.547 -15.891 1 98.62 52 ILE B CA 1
ATOM 1696 C C . ILE B 1 52 ? 0.171 -2.617 -16.453 1 98.62 52 ILE B C 1
ATOM 1698 O O . ILE B 1 52 ? -1.046 -2.42 -16.516 1 98.62 52 ILE B O 1
ATOM 1702 N N . LYS B 1 53 ? 0.731 -3.695 -16.906 1 98.56 53 LYS B N 1
ATOM 1703 C CA . LYS B 1 53 ? -0.083 -4.809 -17.391 1 98.56 53 LYS B CA 1
ATOM 1704 C C . LYS B 1 53 ? -0.666 -5.602 -16.219 1 98.56 53 LYS B C 1
ATOM 1706 O O . LYS B 1 53 ? 0.066 -6.027 -15.32 1 98.56 53 LYS B O 1
ATOM 1711 N N . VAL B 1 54 ? -1.973 -5.73 -16.234 1 98.44 54 VAL B N 1
ATOM 1712 C CA . VAL B 1 54 ? -2.65 -6.457 -15.172 1 98.44 54 VAL B CA 1
ATOM 1713 C C . VAL B 1 54 ? -3.295 -7.723 -15.734 1 98.44 54 VAL B C 1
ATOM 1715 O O . VAL B 1 54 ? -4.012 -7.668 -16.734 1 98.44 54 VAL B O 1
ATOM 1718 N N . LEU B 1 55 ? -2.965 -8.859 -15.102 1 97.88 55 LEU B N 1
ATOM 1719 C CA . LEU B 1 55 ? -3.533 -10.148 -15.492 1 97.88 55 LEU B CA 1
ATOM 1720 C C . LEU B 1 55 ? -4.309 -10.773 -14.336 1 97.88 55 LEU B C 1
ATOM 1722 O O . LEU B 1 55 ? -3.906 -10.648 -13.172 1 97.88 55 LEU B O 1
ATOM 1726 N N . TYR B 1 56 ? -5.355 -11.406 -14.555 1 95.62 56 TYR B N 1
ATOM 1727 C CA . TYR B 1 56 ? -6.184 -12.164 -13.625 1 95.62 56 TYR B CA 1
ATOM 1728 C C . TYR B 1 56 ? -6.941 -13.273 -14.344 1 95.62 56 TYR B C 1
ATOM 1730 O O . TYR B 1 56 ? -7.074 -13.25 -15.57 1 95.62 56 TYR B O 1
ATOM 1738 N N . ALA B 1 57 ? -7.301 -14.242 -13.516 1 92.62 57 ALA B N 1
ATOM 1739 C CA . ALA B 1 57 ? -8.117 -15.305 -14.086 1 92.62 57 ALA B CA 1
ATOM 1740 C C . ALA B 1 57 ? -9.602 -15 -13.938 1 92.62 57 ALA B C 1
ATOM 1742 O O . ALA B 1 57 ? -10.023 -14.398 -12.945 1 92.62 57 ALA B O 1
ATOM 1743 N N . LYS B 1 58 ? -10.383 -15.375 -14.898 1 85.19 58 LYS B N 1
ATOM 1744 C CA . LYS B 1 58 ? -11.836 -15.281 -14.758 1 85.19 58 LYS B CA 1
ATOM 1745 C C . LYS B 1 58 ? -12.359 -16.359 -13.82 1 85.19 58 LYS B C 1
ATOM 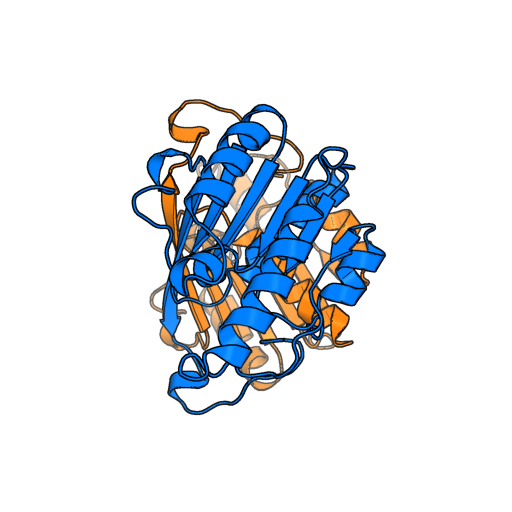1747 O O . LYS B 1 58 ? -12.477 -17.531 -14.203 1 85.19 58 LYS B O 1
ATOM 1752 N N . MET B 1 59 ? -12.633 -15.922 -12.648 1 83.19 59 MET B N 1
ATOM 1753 C CA . MET B 1 59 ? -13.094 -16.891 -11.648 1 83.19 59 MET B CA 1
ATOM 1754 C C . MET B 1 59 ? -14.539 -17.297 -11.898 1 83.19 59 MET B C 1
ATOM 1756 O O . MET B 1 59 ? -15.359 -16.453 -12.297 1 83.19 59 MET B O 1
ATOM 1760 N N . PRO B 1 60 ? -14.781 -18.594 -11.844 1 76.81 60 PRO B N 1
ATOM 1761 C CA . PRO B 1 60 ? -16.141 -19.078 -12.086 1 76.81 60 PRO B CA 1
ATOM 1762 C C . PRO B 1 60 ? -17.156 -18.484 -11.125 1 76.81 60 PRO B C 1
ATOM 1764 O O . PRO B 1 60 ? -18.328 -18.297 -11.484 1 76.81 60 PRO B O 1
ATOM 1767 N N . GLN B 1 61 ? -16.75 -18.328 -9.93 1 71.25 61 GLN B N 1
ATOM 1768 C CA . GLN B 1 61 ? -17.594 -17.719 -8.906 1 71.25 61 GLN B CA 1
ATOM 1769 C C . GLN B 1 61 ? -16.766 -16.875 -7.938 1 71.25 61 GLN B C 1
ATOM 1771 O O . GLN B 1 61 ? -15.531 -16.938 -7.953 1 71.25 61 GLN B O 1
ATOM 1776 N N . MET B 1 62 ? -17.547 -16.109 -7.211 1 65 62 MET B N 1
ATOM 1777 C CA . MET B 1 62 ? -16.891 -15.188 -6.289 1 65 62 MET B CA 1
ATOM 1778 C C . MET B 1 62 ? -16.219 -15.945 -5.148 1 65 62 MET B C 1
ATOM 1780 O O . MET B 1 62 ? -15.117 -15.586 -4.723 1 65 62 MET B O 1
ATOM 1784 N N . PHE B 1 63 ? -17.016 -17 -4.75 1 68.75 63 PHE B N 1
ATOM 1785 C CA . PHE B 1 63 ? -16.5 -17.812 -3.648 1 68.75 63 PHE B CA 1
ATOM 1786 C C . PHE B 1 63 ? -16.188 -19.234 -4.117 1 68.75 63 PHE B C 1
ATOM 1788 O O . PHE B 1 63 ? -17 -19.875 -4.773 1 68.75 63 PHE B O 1
ATOM 1795 N N . ILE B 1 64 ? -14.898 -19.547 -3.814 1 76.19 64 ILE B N 1
ATOM 1796 C CA . ILE B 1 64 ? -14.461 -20.906 -4.156 1 76.19 64 ILE B CA 1
ATOM 1797 C C . ILE B 1 64 ? -14.938 -21.891 -3.09 1 76.19 64 ILE B C 1
ATOM 1799 O O . ILE B 1 64 ? -14.586 -21.75 -1.915 1 76.19 64 ILE B O 1
ATOM 1803 N N . ASP B 1 65 ? -15.797 -22.812 -3.484 1 82.88 65 ASP B N 1
ATOM 1804 C CA . ASP B 1 65 ? -16.172 -23.891 -2.584 1 82.88 65 ASP B CA 1
ATOM 1805 C C . ASP B 1 65 ? -15.07 -24.938 -2.479 1 82.88 65 ASP B C 1
ATOM 1807 O O . ASP B 1 65 ? -14.93 -25.781 -3.355 1 82.88 65 ASP B O 1
ATOM 1811 N N . MET B 1 66 ? -14.367 -24.922 -1.346 1 85.81 66 MET B N 1
ATOM 1812 C CA . MET B 1 66 ? -13.195 -25.766 -1.169 1 85.81 66 MET B CA 1
ATOM 1813 C C . MET B 1 66 ? -13.609 -27.203 -0.837 1 85.81 66 MET B C 1
ATOM 1815 O O . MET B 1 66 ? -12.766 -28.078 -0.699 1 85.81 66 MET B O 1
ATOM 1819 N N . HIS B 1 67 ? -14.898 -27.422 -0.781 1 89.81 67 HIS B N 1
ATOM 1820 C CA . HIS B 1 67 ? -15.398 -28.781 -0.557 1 89.81 67 HIS B CA 1
ATOM 1821 C C . HIS B 1 67 ? -15.852 -29.422 -1.861 1 89.81 67 HIS B C 1
ATOM 1823 O O . HIS B 1 67 ? -16.266 -30.578 -1.875 1 89.81 67 HIS B O 1
ATOM 1829 N N . ASP B 1 68 ? -15.812 -28.75 -2.904 1 91.25 68 ASP B N 1
ATOM 1830 C CA . ASP B 1 68 ? -16.141 -29.234 -4.238 1 91.25 68 ASP B CA 1
ATOM 1831 C C . ASP B 1 68 ? -14.883 -29.547 -5.043 1 91.25 68 ASP B C 1
ATOM 1833 O O . ASP B 1 68 ? -14.25 -28.641 -5.582 1 91.25 68 ASP B O 1
ATOM 1837 N N . PRO B 1 69 ? -14.594 -30.812 -5.176 1 92.5 69 PRO B N 1
ATOM 1838 C CA . PRO B 1 69 ? -13.344 -31.188 -5.836 1 92.5 69 PRO B CA 1
ATOM 1839 C C . PRO B 1 69 ? -13.266 -30.703 -7.277 1 92.5 69 PRO B C 1
ATOM 1841 O O . PRO B 1 69 ? -12.18 -30.375 -7.762 1 92.5 69 PRO B O 1
ATOM 1844 N N . GLU B 1 70 ? -14.391 -30.656 -7.926 1 92.31 70 GLU B N 1
ATOM 1845 C CA . GLU B 1 70 ? -14.398 -30.172 -9.305 1 92.31 70 GLU B CA 1
ATOM 1846 C C . GLU B 1 70 ? -14.07 -28.688 -9.375 1 92.31 70 GLU B C 1
ATOM 1848 O O . GLU B 1 70 ? -13.328 -28.25 -10.25 1 92.31 70 GLU B O 1
ATOM 1853 N N . MET B 1 71 ? -14.602 -28.016 -8.445 1 90.94 71 MET B N 1
ATOM 1854 C CA . MET B 1 71 ? -14.32 -26.594 -8.375 1 90.94 71 MET B CA 1
ATOM 1855 C C . MET B 1 71 ? -12.852 -26.344 -8.031 1 90.94 71 MET B C 1
ATOM 1857 O O . MET B 1 71 ? -12.211 -25.5 -8.641 1 90.94 71 MET B O 1
ATOM 1861 N N . ILE B 1 72 ? -12.359 -27.062 -7.129 1 93.38 72 ILE B N 1
ATOM 1862 C CA . ILE B 1 72 ? -10.961 -26.938 -6.719 1 93.38 72 ILE B CA 1
ATOM 1863 C C . ILE B 1 72 ? -10.047 -27.188 -7.918 1 93.38 72 ILE B C 1
ATOM 1865 O O . ILE B 1 72 ? -9.125 -26.422 -8.172 1 93.38 72 ILE B O 1
ATOM 1869 N N . LYS B 1 73 ? -10.367 -28.219 -8.602 1 94.31 73 LYS B N 1
ATOM 1870 C CA . LYS B 1 73 ? -9.578 -28.562 -9.773 1 94.31 73 LYS B CA 1
ATOM 1871 C C . LYS B 1 73 ? -9.617 -27.453 -10.82 1 94.31 73 LYS B C 1
ATOM 1873 O O . LYS B 1 73 ? -8.578 -27.078 -11.375 1 94.31 73 LYS B O 1
ATOM 1878 N N . LEU B 1 74 ? -10.789 -26.984 -11.023 1 94 74 LEU B N 1
ATOM 1879 C CA . LEU B 1 74 ? -10.969 -25.922 -12.016 1 94 74 LEU B CA 1
ATOM 1880 C C . LEU B 1 74 ? -10.188 -24.672 -11.625 1 94 74 LEU B C 1
ATOM 1882 O O . LEU B 1 74 ? -9.422 -24.125 -12.422 1 94 74 LEU B O 1
ATOM 1886 N N . VAL B 1 75 ? -10.336 -24.219 -10.438 1 94.31 75 VAL B N 1
ATOM 1887 C CA . VAL B 1 75 ? -9.703 -23 -9.969 1 94.31 75 VAL B CA 1
ATOM 1888 C C . VAL B 1 75 ? -8.188 -23.188 -9.922 1 94.31 75 VAL B C 1
ATOM 1890 O O . VAL B 1 75 ? -7.43 -22.281 -10.273 1 94.31 75 VAL B O 1
ATOM 1893 N N . SER B 1 76 ? -7.75 -24.328 -9.523 1 96.12 76 SER B N 1
ATOM 1894 C CA . SER B 1 76 ? -6.324 -24.625 -9.523 1 96.12 76 SER B CA 1
ATOM 1895 C C . SER B 1 76 ? -5.73 -24.5 -10.922 1 96.12 76 SER B C 1
ATOM 1897 O O . SER B 1 76 ? -4.652 -23.922 -11.094 1 96.12 76 SER B O 1
ATOM 1899 N N . ARG B 1 77 ? -6.441 -25.047 -11.852 1 96 77 ARG B N 1
ATOM 1900 C CA . ARG B 1 77 ? -5.988 -24.953 -13.234 1 96 77 ARG B CA 1
ATOM 1901 C C . ARG B 1 77 ? -5.902 -23.484 -13.688 1 96 77 ARG B C 1
ATOM 1903 O O . ARG B 1 77 ? -4.926 -23.094 -14.32 1 96 77 ARG B O 1
ATOM 1910 N N . LEU B 1 78 ? -6.895 -22.75 -13.391 1 95.38 78 LEU B N 1
ATOM 1911 C CA . LEU B 1 78 ? -6.934 -21.344 -13.75 1 95.38 78 LEU B CA 1
ATOM 1912 C C . LEU B 1 78 ? -5.773 -20.578 -13.117 1 95.38 78 LEU B C 1
ATOM 1914 O O . LEU B 1 78 ? -5.109 -19.781 -13.781 1 95.38 78 LEU B O 1
ATOM 1918 N N . GLU B 1 79 ? -5.496 -20.828 -11.844 1 96.44 79 GLU B N 1
ATOM 1919 C CA . GLU B 1 79 ? -4.406 -20.172 -11.125 1 96.44 79 GLU B CA 1
ATOM 1920 C C . GLU B 1 79 ? -3.049 -20.609 -11.672 1 96.44 79 GLU B C 1
ATOM 1922 O O . GLU B 1 79 ? -2.125 -19.797 -11.766 1 96.44 79 GLU B O 1
ATOM 1927 N N . ASP B 1 80 ? -2.961 -21.875 -12.039 1 97.62 80 ASP B N 1
ATOM 1928 C CA . ASP B 1 80 ? -1.737 -22.375 -12.656 1 97.62 80 ASP B CA 1
ATOM 1929 C C . ASP B 1 80 ? -1.473 -21.672 -13.992 1 97.62 80 ASP B C 1
ATOM 1931 O O . ASP B 1 80 ? -0.345 -21.25 -14.266 1 97.62 80 ASP B O 1
ATOM 1935 N N . GLU B 1 81 ? -2.494 -21.578 -14.766 1 97.62 81 GLU B N 1
ATOM 1936 C CA . GLU B 1 81 ? -2.377 -20.906 -16.062 1 97.62 81 GLU B CA 1
ATOM 1937 C C . GLU B 1 81 ? -1.985 -19.438 -15.898 1 97.62 81 GLU B C 1
ATOM 1939 O O . GLU B 1 81 ? -1.166 -18.922 -16.656 1 97.62 81 GLU B O 1
ATOM 1944 N N . LEU B 1 82 ? -2.561 -18.828 -14.953 1 97.88 82 LEU B N 1
ATOM 1945 C CA . LEU B 1 82 ? -2.213 -17.438 -14.656 1 97.88 82 LEU B CA 1
ATOM 1946 C C . LEU B 1 82 ? -0.747 -17.328 -14.25 1 97.88 82 LEU B C 1
ATOM 1948 O O . LEU B 1 82 ? -0.022 -16.469 -14.758 1 97.88 82 LEU B O 1
ATOM 1952 N N . PHE B 1 83 ? -0.337 -18.203 -13.383 1 98.62 83 PHE B N 1
ATOM 1953 C CA . PHE B 1 83 ? 1.035 -18.219 -12.891 1 98.62 83 PHE B CA 1
ATOM 1954 C C . PHE B 1 83 ? 2.021 -18.406 -14.039 1 98.62 83 PHE B C 1
ATOM 1956 O O . PHE B 1 83 ? 3.086 -17.781 -14.055 1 98.62 83 PHE B O 1
ATOM 1963 N N . GLU B 1 84 ? 1.665 -19.141 -14.969 1 98.12 84 GLU B N 1
ATOM 1964 C CA . GLU B 1 84 ? 2.525 -19.453 -16.109 1 98.12 84 GLU B CA 1
ATOM 1965 C C . GLU B 1 84 ? 2.654 -18.25 -17.047 1 98.12 84 GLU B C 1
ATOM 1967 O O . GLU B 1 84 ? 3.492 -18.25 -17.953 1 98.12 84 GLU B O 1
ATOM 1972 N N . GLN B 1 85 ? 1.91 -17.25 -16.797 1 98.31 85 GLN B N 1
ATOM 1973 C CA . GLN B 1 85 ? 1.96 -16.062 -17.641 1 98.31 85 GLN B CA 1
ATOM 1974 C C . GLN B 1 85 ? 3.037 -15.094 -17.172 1 98.31 85 GLN B C 1
ATOM 1976 O O . GLN B 1 85 ? 3.252 -14.047 -17.781 1 98.31 85 GLN B O 1
ATOM 1981 N N . ILE B 1 86 ? 3.691 -15.391 -16.062 1 98.5 86 ILE B N 1
ATOM 1982 C CA . ILE B 1 86 ? 4.812 -14.57 -15.617 1 98.5 86 ILE B CA 1
ATOM 1983 C C . ILE B 1 86 ? 5.801 -14.383 -16.766 1 98.5 86 ILE B C 1
ATOM 1985 O O . ILE B 1 86 ? 6.219 -15.359 -17.406 1 98.5 86 ILE B O 1
ATOM 1989 N N . ASP B 1 87 ? 6.062 -13.188 -17.062 1 98 87 ASP B N 1
ATOM 1990 C CA . ASP B 1 87 ? 6.918 -12.766 -18.172 1 98 87 ASP B CA 1
ATOM 1991 C C . ASP B 1 87 ? 8.164 -12.055 -17.672 1 98 87 ASP B C 1
ATOM 1993 O O . ASP B 1 87 ? 8.078 -10.961 -17.109 1 98 87 ASP B O 1
ATOM 1997 N N . GLU B 1 88 ? 9.312 -12.555 -17.891 1 97.12 88 GLU B N 1
ATOM 1998 C CA . GLU B 1 88 ? 10.57 -12.078 -17.312 1 97.12 88 GLU B CA 1
ATOM 1999 C C . GLU B 1 88 ? 11.07 -10.836 -18.062 1 97.12 88 GLU B C 1
ATOM 2001 O O . GLU B 1 88 ? 12.086 -10.25 -17.672 1 97.12 88 GLU B O 1
ATOM 2006 N N . SER B 1 89 ? 10.352 -10.43 -19.078 1 98 89 SER B N 1
ATOM 2007 C CA . SER B 1 89 ? 10.711 -9.18 -19.734 1 98 89 SER B CA 1
ATOM 2008 C C . SER B 1 89 ? 10.328 -7.973 -18.891 1 98 89 SER B C 1
ATOM 2010 O O . SER B 1 89 ? 10.766 -6.852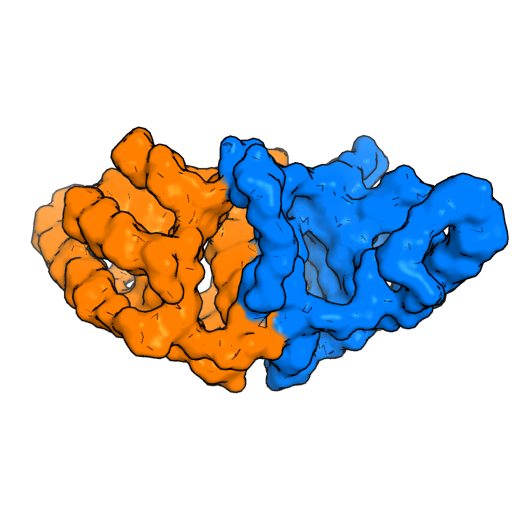 -19.156 1 98 89 SER B O 1
ATOM 2012 N N . TYR B 1 90 ? 9.57 -8.203 -17.891 1 98.44 90 TYR B N 1
ATOM 2013 C CA . TYR B 1 90 ? 9.188 -7.152 -16.953 1 98.44 90 TYR B CA 1
ATOM 2014 C C . TYR B 1 90 ? 10.172 -7.082 -15.789 1 98.44 90 TYR B C 1
ATOM 2016 O O . TYR B 1 90 ? 10.578 -8.109 -15.242 1 98.44 90 TYR B O 1
ATOM 2024 N N . GLU B 1 91 ? 10.5 -5.879 -15.383 1 98.25 91 GLU B N 1
ATOM 2025 C CA . GLU B 1 91 ? 11.461 -5.672 -14.305 1 98.25 91 GLU B CA 1
ATOM 2026 C C . GLU B 1 91 ? 10.805 -5.859 -12.938 1 98.25 91 GLU B C 1
ATOM 2028 O O . GLU B 1 91 ? 11.453 -6.305 -11.984 1 98.25 91 GLU B O 1
ATOM 2033 N N . GLY B 1 92 ? 9.617 -5.355 -12.805 1 98.62 92 GLY B N 1
ATOM 2034 C CA . GLY B 1 92 ? 8.812 -5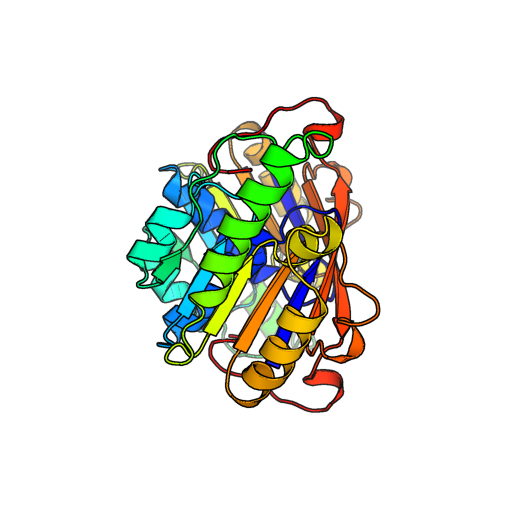.555 -11.617 1 98.62 92 GLY B CA 1
ATOM 2035 C C . GLY B 1 92 ? 7.668 -6.531 -11.828 1 98.62 92 GLY B C 1
ATOM 2036 O O . GLY B 1 92 ? 6.934 -6.434 -12.805 1 98.62 92 GLY B O 1
ATOM 2037 N N . ILE B 1 93 ? 7.555 -7.5 -10.953 1 98.88 93 ILE B N 1
ATOM 2038 C CA . ILE B 1 93 ? 6.504 -8.508 -11.039 1 98.88 93 ILE B CA 1
ATOM 2039 C C . ILE B 1 93 ? 5.762 -8.586 -9.711 1 98.88 93 ILE B C 1
ATOM 2041 O O . ILE B 1 93 ? 6.348 -8.938 -8.68 1 98.88 93 ILE B O 1
ATOM 2045 N N . VAL B 1 94 ? 4.492 -8.219 -9.734 1 98.94 94 VAL B N 1
ATOM 2046 C CA . VAL B 1 94 ? 3.646 -8.289 -8.547 1 98.94 94 VAL B CA 1
ATOM 2047 C C . VAL B 1 94 ? 2.781 -9.547 -8.602 1 98.94 94 VAL B C 1
ATOM 2049 O O . VAL B 1 94 ? 2.08 -9.781 -9.586 1 98.94 94 VAL B O 1
ATOM 2052 N N . LEU B 1 95 ? 2.854 -10.336 -7.566 1 98.88 95 LEU B N 1
ATOM 2053 C CA . LEU B 1 95 ? 2.025 -11.523 -7.383 1 98.88 95 LEU B CA 1
ATOM 2054 C C . LEU B 1 95 ? 1.071 -11.344 -6.207 1 98.88 95 LEU B C 1
ATOM 2056 O O . LEU B 1 95 ? 1.366 -11.781 -5.094 1 98.88 95 LEU B O 1
ATOM 2060 N N . ASP B 1 96 ? -0.033 -10.719 -6.512 1 98.5 96 ASP B N 1
ATOM 2061 C CA . ASP B 1 96 ? -1.01 -10.344 -5.492 1 98.5 96 ASP B CA 1
ATOM 2062 C C . ASP B 1 96 ? -1.836 -11.555 -5.059 1 98.5 96 ASP B C 1
ATOM 2064 O O . ASP B 1 96 ? -2.434 -12.242 -5.891 1 98.5 96 ASP B O 1
ATOM 2068 N N . GLU B 1 97 ? -1.926 -11.844 -3.766 1 97.88 97 GLU B N 1
ATOM 2069 C CA . GLU B 1 97 ? -2.658 -12.906 -3.086 1 97.88 97 GLU B CA 1
ATOM 2070 C C . GLU B 1 97 ? -2.088 -14.281 -3.438 1 97.88 97 GLU B C 1
ATOM 2072 O O . GLU B 1 97 ? -2.777 -15.289 -3.314 1 97.88 97 GLU B O 1
ATOM 2077 N N . ILE B 1 98 ? -0.843 -14.328 -3.838 1 98.69 98 ILE B N 1
ATOM 2078 C CA . ILE B 1 98 ? -0.23 -15.594 -4.215 1 98.69 98 ILE B CA 1
ATOM 2079 C C . ILE B 1 98 ? -0.062 -16.469 -2.979 1 98.69 98 ILE B C 1
ATOM 2081 O O . ILE B 1 98 ? -0.176 -17.703 -3.061 1 98.69 98 ILE B O 1
ATOM 2085 N N . LEU B 1 99 ? 0.142 -15.836 -1.8 1 98.69 99 LEU B N 1
ATOM 2086 C CA . LEU B 1 99 ? 0.32 -16.609 -0.575 1 98.69 99 LEU B CA 1
ATOM 2087 C C . LEU B 1 99 ? -0.947 -17.391 -0.23 1 98.69 99 LEU B C 1
ATOM 2089 O O . LEU B 1 99 ? -0.877 -18.531 0.217 1 98.69 99 LEU B O 1
ATOM 2093 N N . ASP B 1 100 ? -2.045 -16.75 -0.469 1 97.44 100 ASP B N 1
ATOM 2094 C CA . ASP B 1 100 ? -3.318 -17.406 -0.191 1 97.44 100 ASP B CA 1
ATOM 2095 C C . ASP B 1 100 ? -3.582 -18.531 -1.186 1 97.44 100 ASP B C 1
ATOM 2097 O O . ASP B 1 100 ? -4.113 -19.578 -0.816 1 97.44 100 ASP B O 1
ATOM 2101 N N . ALA B 1 101 ? -3.227 -18.328 -2.395 1 97.31 101 ALA B N 1
ATOM 2102 C CA . ALA B 1 101 ? -3.373 -19.375 -3.398 1 97.31 101 ALA B CA 1
ATOM 2103 C C . ALA B 1 101 ? -2.561 -20.609 -3.021 1 97.31 101 ALA B C 1
ATOM 2105 O O . ALA B 1 101 ? -3.02 -21.75 -3.197 1 97.31 101 ALA B O 1
ATOM 2106 N N . ILE B 1 102 ? -1.388 -20.422 -2.498 1 98.25 102 ILE B N 1
ATOM 2107 C CA . ILE B 1 102 ? -0.523 -21.516 -2.043 1 98.25 102 ILE B CA 1
ATOM 2108 C C . ILE B 1 102 ? -1.13 -22.172 -0.807 1 98.25 102 ILE B C 1
ATOM 2110 O O . ILE B 1 102 ? -1.228 -23.391 -0.736 1 98.25 102 ILE B O 1
ATOM 2114 N N . ALA B 1 103 ? -1.558 -21.359 0.181 1 97.25 103 ALA B N 1
ATOM 2115 C CA . ALA B 1 103 ? -2.086 -21.844 1.45 1 97.25 103 ALA B CA 1
ATOM 2116 C C . ALA B 1 103 ? -3.326 -22.719 1.229 1 97.25 103 ALA B C 1
ATOM 2118 O O . ALA B 1 103 ? -3.561 -23.672 1.966 1 97.25 103 ALA B O 1
ATOM 2119 N N . LEU B 1 104 ? -4.082 -22.422 0.184 1 95.38 104 LEU B N 1
ATOM 2120 C CA . LEU B 1 104 ? -5.305 -23.141 -0.13 1 95.38 104 LEU B CA 1
ATOM 2121 C C . LEU B 1 104 ? -5.008 -24.344 -1.018 1 95.38 104 LEU B C 1
ATOM 2123 O O . LEU B 1 104 ? -5.926 -25.031 -1.483 1 95.38 104 LEU B O 1
ATOM 2127 N N . ASN B 1 105 ? -3.758 -24.531 -1.352 1 95.62 105 ASN B N 1
ATOM 2128 C CA . ASN B 1 105 ? -3.281 -25.641 -2.18 1 95.62 105 ASN B CA 1
ATOM 2129 C C . ASN B 1 105 ? -3.809 -25.531 -3.607 1 95.62 105 ASN B C 1
ATOM 2131 O O . ASN B 1 105 ? -4.059 -26.547 -4.254 1 95.62 105 ASN B O 1
ATOM 2135 N N . LEU B 1 106 ? -4.051 -24.312 -3.992 1 96.12 106 LEU B N 1
ATOM 2136 C CA . LEU B 1 106 ? -4.5 -24.078 -5.359 1 96.12 106 LEU B CA 1
ATOM 2137 C C . LEU B 1 106 ? -3.312 -23.891 -6.301 1 96.12 106 LEU B C 1
ATOM 2139 O O . LEU B 1 106 ? -3.457 -24 -7.52 1 96.12 106 LEU B O 1
ATOM 2143 N N . LEU B 1 107 ? -2.168 -23.594 -5.777 1 97.5 107 LEU B N 1
ATOM 2144 C CA . LEU B 1 107 ? -0.889 -23.5 -6.473 1 97.5 107 LEU B CA 1
ATOM 2145 C C . LEU B 1 107 ? 0.178 -24.312 -5.746 1 97.5 107 LEU B C 1
ATOM 2147 O O . LEU B 1 107 ? 0.257 -24.281 -4.516 1 97.5 107 LEU B O 1
ATOM 2151 N N . ASN B 1 108 ? 0.922 -25.031 -6.52 1 97.88 108 ASN B N 1
ATOM 2152 C CA . ASN B 1 108 ? 2.004 -25.812 -5.941 1 97.88 108 ASN B CA 1
ATOM 2153 C C . ASN B 1 108 ? 3.104 -24.922 -5.371 1 97.88 108 ASN B C 1
ATOM 2155 O O . ASN B 1 108 ? 3.727 -24.156 -6.098 1 97.88 108 ASN B O 1
ATOM 2159 N N . GLU B 1 109 ? 3.381 -25.062 -4.094 1 98.44 109 GLU B N 1
ATOM 2160 C CA . GLU B 1 109 ? 4.348 -24.203 -3.42 1 98.44 109 GLU B CA 1
ATOM 2161 C C . GLU B 1 109 ? 5.75 -24.406 -3.99 1 98.44 109 GLU B C 1
ATOM 2163 O O . GLU B 1 109 ? 6.508 -23.438 -4.133 1 98.44 109 GLU B O 1
ATOM 2168 N N . GLY B 1 110 ? 6.105 -25.625 -4.234 1 98.44 110 GLY B N 1
ATOM 2169 C CA . GLY B 1 110 ? 7.422 -25.906 -4.793 1 98.44 110 GLY B CA 1
ATOM 2170 C C . GLY B 1 110 ? 7.664 -25.203 -6.117 1 98.44 110 GLY B C 1
ATOM 2171 O O . GLY B 1 110 ? 8.734 -24.625 -6.332 1 98.44 110 GLY B O 1
ATOM 2172 N N . LYS B 1 111 ? 6.656 -25.281 -6.934 1 98.06 111 LYS B N 1
ATOM 2173 C CA . LYS B 1 111 ? 6.727 -24.594 -8.227 1 98.06 111 LYS B CA 1
ATOM 2174 C C . LYS B 1 111 ? 6.906 -23.094 -8.039 1 98.06 111 LYS B C 1
ATOM 2176 O O . LYS B 1 111 ? 7.742 -22.484 -8.703 1 98.06 111 LYS B O 1
ATOM 2181 N N . VAL B 1 112 ? 6.191 -22.5 -7.156 1 98.69 112 VAL B N 1
ATOM 2182 C CA . VAL B 1 112 ? 6.266 -21.062 -6.875 1 98.69 112 VAL B CA 1
ATOM 2183 C C . VAL B 1 112 ? 7.637 -20.719 -6.297 1 98.69 112 VAL B C 1
ATOM 2185 O O . VAL B 1 112 ? 8.266 -19.75 -6.707 1 98.69 112 VAL B O 1
ATOM 2188 N N . TYR B 1 113 ? 8.086 -21.531 -5.363 1 98.69 113 TYR B N 1
ATOM 2189 C CA . TYR B 1 113 ? 9.383 -21.328 -4.73 1 98.69 113 TYR B CA 1
ATOM 2190 C C . TYR B 1 113 ? 10.492 -21.281 -5.766 1 98.69 113 TYR B C 1
ATOM 2192 O O . TYR B 1 113 ? 11.312 -20.359 -5.773 1 98.69 113 TYR B O 1
ATOM 2200 N N . ASP B 1 114 ? 10.523 -22.266 -6.629 1 98.38 114 ASP B N 1
ATOM 2201 C CA . ASP B 1 114 ? 11.562 -22.344 -7.652 1 98.38 114 ASP B CA 1
ATOM 2202 C C . ASP B 1 114 ? 11.531 -21.109 -8.555 1 98.38 114 ASP B C 1
ATOM 2204 O O . ASP B 1 114 ? 12.578 -20.562 -8.898 1 98.38 114 ASP B O 1
ATOM 2208 N N . CYS B 1 115 ? 10.375 -20.719 -8.93 1 98.56 115 CYS B N 1
ATOM 2209 C CA . CYS B 1 115 ? 10.203 -19.531 -9.766 1 98.56 115 CYS B CA 1
ATOM 2210 C C . CYS B 1 115 ? 10.734 -18.281 -9.055 1 98.56 115 CYS B C 1
ATOM 2212 O O . CYS B 1 115 ? 11.469 -17.5 -9.648 1 98.56 115 CYS B O 1
ATOM 2214 N N . LEU B 1 116 ? 10.398 -18.109 -7.773 1 98.62 116 LEU B N 1
ATOM 2215 C CA . LEU B 1 116 ? 10.812 -16.953 -7 1 98.62 116 LEU B CA 1
ATOM 2216 C C . LEU B 1 116 ? 12.328 -16.891 -6.859 1 98.62 116 LEU B C 1
ATOM 2218 O O . LEU B 1 116 ? 12.922 -15.82 -6.973 1 98.62 116 LEU B O 1
ATOM 2222 N N . VAL B 1 117 ? 12.945 -18 -6.629 1 98 117 VAL B N 1
ATOM 2223 C CA . VAL B 1 117 ? 14.398 -18.078 -6.473 1 98 117 VAL B CA 1
ATOM 2224 C C . VAL B 1 117 ? 15.078 -17.625 -7.766 1 98 117 VAL B C 1
ATOM 2226 O O . VAL B 1 117 ? 16.078 -16.922 -7.73 1 98 117 VAL B O 1
ATOM 2229 N N . SER B 1 118 ? 14.492 -18.047 -8.812 1 97.19 118 SER B N 1
ATOM 2230 C CA . SER B 1 118 ? 15.039 -17.656 -10.109 1 97.19 118 SER B CA 1
ATOM 2231 C C . SER B 1 118 ? 14.852 -16.156 -10.359 1 97.19 118 SER B C 1
ATOM 2233 O O . SER B 1 118 ? 15.781 -15.469 -10.781 1 97.19 118 SER B O 1
ATOM 2235 N N . LEU B 1 119 ? 13.742 -15.586 -10.086 1 97.75 119 LEU B N 1
ATOM 2236 C CA . LEU B 1 119 ? 13.375 -14.203 -10.383 1 97.75 119 LEU B CA 1
ATOM 2237 C C . LEU B 1 119 ? 14.141 -13.234 -9.484 1 97.75 119 LEU B C 1
ATOM 2239 O O . LEU B 1 119 ? 14.484 -12.133 -9.906 1 97.75 119 LEU B O 1
ATOM 2243 N N . LYS B 1 120 ? 14.359 -13.633 -8.242 1 95.75 120 LYS B N 1
ATOM 2244 C CA . LYS B 1 120 ? 14.82 -12.688 -7.234 1 95.75 120 LYS B CA 1
ATOM 2245 C C . LYS B 1 120 ? 16.203 -12.141 -7.586 1 95.75 120 LYS B C 1
ATOM 2247 O O . LYS B 1 120 ? 16.594 -11.078 -7.109 1 95.75 120 LYS B O 1
ATOM 2252 N N . GLU B 1 121 ? 16.891 -12.742 -8.5 1 93.44 121 GLU B N 1
ATOM 2253 C CA . GLU B 1 121 ? 18.25 -12.344 -8.867 1 93.44 121 GLU B CA 1
ATOM 2254 C C . GLU B 1 121 ? 18.234 -11.156 -9.828 1 93.44 121 GLU B C 1
ATOM 2256 O O . GLU B 1 121 ? 19.156 -10.336 -9.82 1 93.44 121 GLU B O 1
ATOM 2261 N N . THR B 1 122 ? 17.203 -11.039 -10.617 1 95.88 122 THR B N 1
ATOM 2262 C CA . THR B 1 122 ? 17.25 -10.062 -11.695 1 95.88 122 THR B CA 1
ATOM 2263 C C . THR B 1 122 ? 16.016 -9.172 -11.664 1 95.88 122 THR B C 1
ATOM 2265 O O . THR B 1 122 ? 15.945 -8.164 -12.375 1 95.88 122 THR B O 1
ATOM 2268 N N . HIS B 1 123 ? 14.984 -9.516 -10.875 1 97.94 123 HIS B N 1
ATOM 2269 C CA . HIS B 1 123 ? 13.711 -8.812 -10.875 1 97.94 123 HIS B CA 1
ATOM 2270 C C . HIS B 1 123 ? 13.336 -8.352 -9.469 1 97.94 123 HIS B C 1
ATOM 2272 O O . HIS B 1 123 ? 13.898 -8.828 -8.484 1 97.94 123 HIS B O 1
ATOM 2278 N N . GLU B 1 124 ? 12.555 -7.305 -9.383 1 98.25 124 GLU B N 1
ATOM 2279 C CA . GLU B 1 124 ? 11.836 -6.992 -8.148 1 98.25 124 GLU B CA 1
ATOM 2280 C C . GLU B 1 124 ? 10.492 -7.703 -8.102 1 98.25 124 GLU B C 1
ATOM 2282 O O . GLU B 1 124 ? 9.633 -7.484 -8.961 1 98.25 124 GLU B O 1
ATOM 2287 N N . VAL B 1 125 ? 10.359 -8.586 -7.152 1 98.75 125 VAL B N 1
ATOM 2288 C CA . VAL B 1 125 ? 9.133 -9.375 -7.043 1 98.75 125 VAL B CA 1
ATOM 2289 C C . VAL B 1 125 ? 8.383 -8.984 -5.766 1 98.75 125 VAL B C 1
ATOM 2291 O O . VAL B 1 125 ? 8.992 -8.883 -4.695 1 98.75 125 VAL B O 1
ATOM 2294 N N . ILE B 1 126 ? 7.055 -8.711 -5.883 1 98.88 126 ILE B N 1
ATOM 2295 C CA . ILE B 1 126 ? 6.227 -8.336 -4.746 1 98.88 126 ILE B CA 1
ATOM 2296 C C . ILE B 1 126 ? 5.156 -9.398 -4.508 1 98.88 126 ILE B C 1
ATOM 2298 O O . ILE B 1 126 ? 4.422 -9.758 -5.43 1 98.88 126 ILE B O 1
ATOM 2302 N N . LEU B 1 127 ? 5.09 -9.883 -3.316 1 98.88 127 LEU B N 1
ATOM 2303 C CA . LEU B 1 127 ? 4.098 -10.875 -2.924 1 98.88 127 LEU B CA 1
ATOM 2304 C C . LEU B 1 127 ? 3.125 -10.297 -1.9 1 98.88 127 LEU B C 1
ATOM 2306 O O . LEU B 1 127 ? 3.525 -9.531 -1.022 1 98.88 127 LEU B O 1
ATOM 2310 N N . THR B 1 128 ? 1.887 -10.648 -1.985 1 98.81 128 THR B N 1
ATOM 2311 C CA . THR B 1 128 ? 0.962 -10.336 -0.903 1 98.81 128 THR B CA 1
ATOM 2312 C C . THR B 1 128 ? 0.175 -11.57 -0.485 1 98.81 128 THR B C 1
ATOM 2314 O O . THR B 1 128 ? 0.182 -12.586 -1.188 1 98.81 128 THR B O 1
ATOM 2317 N N . GLY B 1 129 ? -0.448 -11.508 0.65 1 98.31 129 GLY B N 1
ATOM 2318 C CA . GLY B 1 129 ? -1.308 -12.547 1.19 1 98.31 129 GLY B CA 1
ATOM 2319 C C . GLY B 1 129 ? -1.332 -12.578 2.707 1 98.31 129 GLY B C 1
ATOM 2320 O O . GLY B 1 129 ? -0.839 -11.648 3.357 1 98.31 129 GLY B O 1
ATOM 2321 N N . ARG B 1 130 ? -1.844 -13.617 3.27 1 97.62 130 ARG B N 1
ATOM 2322 C CA . ARG B 1 130 ? -2.08 -13.664 4.707 1 97.62 130 ARG B CA 1
ATOM 2323 C C . ARG B 1 130 ? -0.809 -14.047 5.461 1 97.62 130 ARG B C 1
ATOM 2325 O O . ARG B 1 130 ? -0.438 -13.391 6.438 1 97.62 130 ARG B O 1
ATOM 2332 N N . GLN B 1 131 ? -0.191 -15.164 4.977 1 97.88 131 GLN B N 1
ATOM 2333 C CA . GLN B 1 131 ? 0.966 -15.664 5.711 1 97.88 131 GLN B CA 1
ATOM 2334 C C . GLN B 1 131 ? 1.933 -16.391 4.789 1 97.88 131 GLN B C 1
ATOM 2336 O O . GLN B 1 131 ? 1.566 -17.391 4.168 1 97.88 131 GLN B O 1
ATOM 2341 N N . PRO B 1 132 ? 3.129 -15.883 4.754 1 98.12 132 PRO B N 1
ATOM 2342 C CA . PRO B 1 132 ? 4.109 -16.688 4.023 1 98.12 132 PRO B CA 1
ATOM 2343 C C . PRO B 1 132 ? 4.461 -17.984 4.75 1 98.12 132 PRO B C 1
ATOM 2345 O O . PRO B 1 132 ? 4.539 -18 5.984 1 98.12 132 PRO B O 1
ATOM 2348 N N . SER B 1 133 ? 4.691 -19.016 4.016 1 97.69 133 SER B N 1
ATOM 2349 C CA . SER B 1 133 ? 5.051 -20.312 4.586 1 97.69 133 SER B CA 1
ATOM 2350 C C . SER B 1 133 ? 6.484 -20.312 5.105 1 97.69 133 SER B C 1
ATOM 2352 O O . SER B 1 133 ? 7.262 -19.406 4.785 1 97.69 133 SER B O 1
ATOM 2354 N N . HIS B 1 134 ? 6.801 -21.312 5.867 1 97.25 134 HIS B N 1
ATOM 2355 C CA . HIS B 1 134 ? 8.156 -21.484 6.379 1 97.25 134 HIS B CA 1
ATOM 2356 C C . HIS B 1 134 ? 9.156 -21.672 5.242 1 97.25 134 HIS B C 1
ATOM 2358 O O . HIS B 1 134 ? 10.32 -21.297 5.371 1 97.25 134 HIS B O 1
ATOM 2364 N N . LYS B 1 135 ? 8.68 -22.188 4.148 1 97.5 135 LYS B N 1
ATOM 2365 C CA . LYS B 1 135 ? 9.531 -22.422 2.988 1 97.5 135 LYS B CA 1
ATOM 2366 C C . LYS B 1 135 ? 9.867 -21.109 2.283 1 97.5 135 LYS B C 1
ATOM 2368 O O . LYS B 1 135 ? 10.984 -20.922 1.805 1 97.5 135 LYS B O 1
ATOM 2373 N N . LEU B 1 136 ? 8.93 -20.188 2.285 1 98.19 136 LEU B N 1
ATOM 2374 C CA . LEU B 1 136 ? 9.094 -18.969 1.521 1 98.19 136 LEU B CA 1
ATOM 2375 C C . LEU B 1 136 ? 9.797 -17.891 2.354 1 98.19 136 LEU B C 1
ATOM 2377 O O . LEU B 1 136 ? 10.523 -17.062 1.814 1 98.19 136 LEU B O 1
ATOM 2381 N N . LYS B 1 137 ? 9.672 -17.891 3.629 1 97.56 137 LYS B N 1
ATOM 2382 C CA . LYS B 1 137 ? 10.141 -16.844 4.527 1 97.56 137 LYS B CA 1
ATOM 2383 C C . LYS B 1 137 ? 11.641 -16.594 4.352 1 97.56 137 LYS B C 1
ATOM 2385 O O . LYS B 1 137 ? 12.086 -15.453 4.273 1 97.56 137 LYS B O 1
ATOM 2390 N N . PRO B 1 138 ? 12.461 -17.625 4.195 1 96.62 138 PRO B N 1
ATOM 2391 C CA . PRO B 1 138 ? 13.906 -17.422 4.133 1 96.62 138 PRO B CA 1
ATOM 2392 C C . PRO B 1 138 ? 14.344 -16.672 2.877 1 96.62 138 PRO B C 1
ATOM 2394 O O . PRO B 1 138 ? 15.391 -16.016 2.875 1 96.62 138 PRO B O 1
ATOM 2397 N N . ILE B 1 139 ? 13.586 -16.719 1.821 1 96.88 139 ILE B N 1
ATOM 2398 C CA . ILE B 1 139 ? 14.062 -16.125 0.572 1 96.88 139 ILE B CA 1
ATOM 2399 C C . ILE B 1 139 ? 13.539 -14.711 0.425 1 96.88 139 ILE B C 1
ATOM 2401 O O . ILE B 1 139 ? 13.875 -14.008 -0.531 1 96.88 139 ILE B O 1
ATOM 2405 N N . LEU B 1 140 ? 12.695 -14.281 1.35 1 97.12 140 LEU B N 1
ATOM 2406 C CA . LEU B 1 140 ? 12.211 -12.906 1.322 1 97.12 140 LEU B CA 1
ATOM 2407 C C . LEU B 1 140 ? 13.328 -11.93 1.677 1 97.12 140 LEU B C 1
ATOM 2409 O O . LEU B 1 140 ? 14.133 -12.195 2.57 1 97.12 140 LEU B O 1
ATOM 2413 N N . ASP B 1 141 ? 13.328 -10.828 0.942 1 95.25 141 ASP B N 1
ATOM 2414 C CA . ASP B 1 141 ? 14.297 -9.789 1.247 1 95.25 141 ASP B CA 1
ATOM 2415 C C . ASP B 1 141 ? 13.672 -8.68 2.092 1 95.25 141 ASP B C 1
ATOM 2417 O O . ASP B 1 141 ? 14.328 -8.125 2.977 1 95.25 141 ASP B O 1
ATOM 2421 N N . TYR B 1 142 ? 12.461 -8.312 1.735 1 94.44 142 TYR B N 1
ATOM 2422 C CA . TYR B 1 142 ? 11.602 -7.449 2.533 1 94.44 142 TYR B CA 1
ATOM 2423 C C . TYR B 1 142 ? 10.383 -8.211 3.051 1 94.44 142 TYR B C 1
ATOM 2425 O O . TYR B 1 142 ? 9.688 -8.875 2.281 1 94.44 142 TYR B O 1
ATOM 2433 N N . SER B 1 143 ? 10.219 -8.109 4.281 1 95.62 143 SER B N 1
ATOM 2434 C CA . SER B 1 143 ? 9.023 -8.727 4.855 1 95.62 143 SER B CA 1
ATOM 2435 C C . SER B 1 143 ? 8.305 -7.766 5.789 1 95.62 143 SER B C 1
ATOM 2437 O O . SER B 1 143 ? 8.836 -7.398 6.84 1 95.62 143 SER B O 1
ATOM 2439 N N . SER B 1 144 ? 7.156 -7.332 5.387 1 97.69 144 SER B N 1
ATOM 2440 C CA . SER B 1 144 ? 6.312 -6.422 6.156 1 97.69 144 SER B CA 1
ATOM 2441 C C . SER B 1 144 ? 5.012 -7.094 6.578 1 97.69 144 SER B C 1
ATOM 2443 O O . SER B 1 144 ? 4.191 -7.453 5.734 1 97.69 144 SER B O 1
ATOM 2445 N N . GLU B 1 145 ? 4.871 -7.258 7.844 1 98.19 145 GLU B N 1
ATOM 2446 C CA . GLU B 1 145 ? 3.619 -7.789 8.375 1 98.19 145 GLU B CA 1
ATOM 2447 C C . GLU B 1 145 ? 2.631 -6.668 8.68 1 98.19 145 GLU B C 1
ATOM 2449 O O . GLU B 1 145 ? 2.945 -5.742 9.438 1 98.19 145 GLU B O 1
ATOM 2454 N N . ILE B 1 146 ? 1.488 -6.77 8.117 1 98 146 ILE B N 1
ATOM 2455 C CA . ILE B 1 146 ? 0.438 -5.777 8.328 1 98 146 ILE B CA 1
ATOM 2456 C C . ILE B 1 146 ? -0.595 -6.328 9.312 1 98 146 ILE B C 1
ATOM 2458 O O . ILE B 1 146 ? -1.387 -7.207 8.961 1 98 146 ILE B O 1
ATOM 2462 N N . LYS B 1 147 ? -0.622 -5.719 10.469 1 96.75 147 LYS B N 1
ATOM 2463 C CA . LYS B 1 147 ? -1.468 -6.195 11.555 1 96.75 147 LYS B CA 1
ATOM 2464 C C . LYS B 1 147 ? -2.697 -5.309 11.727 1 96.75 147 LYS B C 1
ATOM 2466 O O . LYS B 1 147 ? -2.584 -4.082 11.758 1 96.75 147 LYS B O 1
ATOM 2471 N N . LYS B 1 148 ? -3.779 -5.922 11.891 1 93.44 148 LYS B N 1
ATOM 2472 C CA . LYS B 1 148 ? -5.035 -5.219 12.125 1 93.44 148 LYS B CA 1
ATOM 2473 C C . LYS B 1 148 ? -5.188 -4.844 13.602 1 93.44 148 LYS B C 1
ATOM 2475 O O . LYS B 1 148 ? -5.098 -5.703 14.477 1 93.44 148 LYS B O 1
ATOM 2480 N N . HIS B 1 149 ? -5.465 -3.592 13.867 1 90.56 149 HIS B N 1
ATOM 2481 C CA . HIS B 1 149 ? -5.777 -3.174 15.227 1 90.56 149 HIS B CA 1
ATOM 2482 C C . HIS B 1 149 ? -7.215 -2.678 15.336 1 90.56 149 HIS B C 1
ATOM 2484 O O . HIS B 1 149 ? -7.863 -2.852 16.375 1 90.56 149 HIS B O 1
ATOM 2490 N N . LYS B 1 150 ? -7.727 -2.041 14.289 1 85.44 150 LYS B N 1
ATOM 2491 C CA . LYS B 1 150 ? -9.117 -1.624 14.164 1 85.44 150 LYS B CA 1
ATOM 2492 C C . LYS B 1 150 ? -9.633 -1.866 12.75 1 85.44 150 LYS B C 1
ATOM 2494 O O . LYS B 1 150 ? -8.914 -1.649 11.773 1 85.44 150 LYS B O 1
ATOM 2499 N N . HIS B 1 151 ? -10.914 -2.357 12.734 1 83.44 151 HIS B N 1
ATOM 2500 C CA . HIS B 1 151 ? -11.578 -2.527 11.445 1 83.44 151 HIS B CA 1
ATOM 2501 C C . HIS B 1 151 ? -13.078 -2.316 11.57 1 83.44 151 HIS B C 1
ATOM 2503 O O . HIS B 1 151 ? -13.719 -2.871 12.469 1 83.44 151 HIS B O 1
ATOM 2509 N N . PRO B 1 152 ? -13.539 -1.503 10.656 1 76.75 152 PRO B N 1
ATOM 2510 C CA . PRO B 1 152 ? -14.977 -1.226 10.711 1 76.75 152 PRO B CA 1
ATOM 2511 C C . PRO B 1 152 ? -15.82 -2.49 10.609 1 76.75 152 PRO B C 1
ATOM 2513 O O . PRO B 1 152 ? -16.953 -2.52 11.102 1 76.75 152 PRO B O 1
ATOM 2516 N N . TYR B 1 153 ? -15.297 -3.455 9.883 1 73.19 153 TYR B N 1
ATOM 2517 C CA . TYR B 1 153 ? -16.016 -4.719 9.789 1 73.19 153 TYR B CA 1
ATOM 2518 C C . TYR B 1 153 ? -16.391 -5.246 11.164 1 73.19 153 TYR B C 1
ATOM 2520 O O . TYR B 1 153 ? -17.406 -5.91 11.336 1 73.19 153 TYR B O 1
ATOM 2528 N N . ASP B 1 154 ? -15.602 -4.883 12.109 1 71 154 ASP B N 1
ATOM 2529 C CA . ASP B 1 154 ? -15.844 -5.297 13.492 1 71 154 ASP B CA 1
ATOM 2530 C C . ASP B 1 154 ? -17.109 -4.648 14.039 1 71 154 ASP B C 1
ATOM 2532 O O . ASP B 1 154 ? -17.703 -5.145 15 1 71 154 ASP B O 1
ATOM 2536 N N . LYS B 1 155 ? -17.562 -3.6 13.305 1 73.88 155 LYS B N 1
ATOM 2537 C CA . LYS B 1 155 ? -18.766 -2.879 13.695 1 73.88 155 LYS B CA 1
ATOM 2538 C C . LYS B 1 155 ? -19.906 -3.156 12.727 1 73.88 155 LYS B C 1
ATOM 2540 O O . LYS B 1 155 ? -20.922 -2.451 12.734 1 73.88 155 LYS B O 1
ATOM 2545 N N . GLY B 1 156 ? -19.609 -4.109 11.695 1 77.12 156 GLY B N 1
ATOM 2546 C CA . GLY B 1 156 ? -20.656 -4.543 10.789 1 77.12 156 GLY B CA 1
ATOM 2547 C C . GLY B 1 156 ? -20.734 -3.709 9.523 1 77.12 156 GLY B C 1
ATOM 2548 O O . GLY B 1 156 ? -21.75 -3.725 8.82 1 77.12 156 GLY B O 1
ATOM 2549 N N . ILE B 1 157 ? -19.859 -2.896 9.266 1 77.88 157 ILE B N 1
ATOM 2550 C CA . ILE B 1 157 ? -19.859 -2.078 8.062 1 77.88 157 ILE B CA 1
ATOM 2551 C C . ILE B 1 157 ? -19.438 -2.932 6.863 1 77.88 157 ILE B C 1
ATOM 2553 O O . ILE B 1 157 ? -18.438 -3.637 6.91 1 77.88 157 ILE B O 1
ATOM 2557 N N . LYS B 1 158 ? -20.156 -2.887 5.777 1 82 158 LYS B N 1
ATOM 2558 C CA . LYS B 1 158 ? -19.922 -3.672 4.57 1 82 158 LYS B CA 1
ATOM 2559 C C . LYS B 1 158 ? -18.797 -3.076 3.73 1 82 158 LYS B C 1
ATOM 2561 O O . LYS B 1 158 ? -18.422 -1.916 3.92 1 82 158 LYS B O 1
ATOM 2566 N N . ALA B 1 159 ? -18.406 -3.805 2.762 1 86.94 159 ALA B N 1
ATOM 2567 C CA . ALA B 1 159 ? -17.344 -3.363 1.86 1 86.94 159 ALA B CA 1
ATOM 2568 C C . ALA B 1 159 ? -17.797 -2.178 1.014 1 86.94 159 ALA B C 1
ATOM 2570 O O . ALA B 1 159 ? -18.938 -2.15 0.532 1 86.94 159 ALA B O 1
ATOM 2571 N N . ARG B 1 160 ? -17 -1.199 0.908 1 90.12 160 ARG B N 1
ATOM 2572 C CA . ARG B 1 160 ? -17.297 0.036 0.189 1 90.12 160 ARG B CA 1
ATOM 2573 C C . ARG B 1 160 ? -16.469 0.137 -1.087 1 90.12 160 ARG B C 1
ATOM 2575 O O . ARG B 1 160 ? -15.266 -0.109 -1.069 1 90.12 160 ARG B O 1
ATOM 2582 N N . LYS B 1 161 ? -17.109 0.519 -2.195 1 92.06 161 LYS B N 1
ATOM 2583 C CA . LYS B 1 161 ? -16.406 0.739 -3.453 1 92.06 161 LYS B CA 1
ATOM 2584 C C . LYS B 1 161 ? -15.391 1.871 -3.324 1 92.06 161 LYS B C 1
ATOM 2586 O O . LYS B 1 161 ? -15.695 2.92 -2.752 1 92.06 161 LYS B O 1
ATOM 2591 N N . GLY B 1 162 ? -14.133 1.702 -3.816 1 94 162 GLY B N 1
ATOM 2592 C CA . GLY B 1 162 ? -13.078 2.693 -3.717 1 94 162 GLY B CA 1
ATOM 2593 C C . GLY B 1 162 ? -12.297 2.602 -2.418 1 94 162 GLY B C 1
ATOM 2594 O O . GLY B 1 162 ? -11.242 3.229 -2.277 1 94 162 GLY B O 1
ATOM 2595 N N . ILE B 1 163 ? -12.82 1.775 -1.542 1 93.19 163 ILE B N 1
ATOM 2596 C CA . ILE B 1 163 ? -12.148 1.625 -0.255 1 93.19 163 ILE B CA 1
ATOM 2597 C C . ILE B 1 163 ? -11.648 0.19 -0.097 1 93.19 163 ILE B C 1
ATOM 2599 O O . ILE B 1 163 ? -10.445 -0.045 0.018 1 93.19 163 ILE B O 1
ATOM 2603 N N . GLU B 1 164 ? -12.531 -0.747 -0.208 1 91.19 164 GLU B N 1
ATOM 2604 C CA . GLU B 1 164 ? -12.141 -2.146 -0.08 1 91.19 164 GLU B CA 1
ATOM 2605 C C . GLU B 1 164 ? -11.922 -2.787 -1.449 1 91.19 164 GLU B C 1
ATOM 2607 O O . GLU B 1 164 ? -11.25 -3.812 -1.562 1 91.19 164 GLU B O 1
ATOM 2612 N N . PHE B 1 165 ? -12.617 -2.229 -2.422 1 90.12 165 PHE B N 1
ATOM 2613 C CA . PHE B 1 165 ? -12.453 -2.73 -3.781 1 90.12 165 PHE B CA 1
ATOM 2614 C C . PHE B 1 165 ? -12.625 -1.608 -4.797 1 90.12 165 PHE B C 1
ATOM 2616 O O . PHE B 1 165 ? -13.242 -0.581 -4.496 1 90.12 165 PHE B O 1
#